Protein AF-A0A8X7MLX8-F1 (afdb_monomer_lite)

Foldseek 3Di:
DDDDDDDDDDDDDDDDDDDDDDDDDDDDPPPDPPPPDDDPCPPPDPPVNVVVVVVVLLVVLVVLLVQLVVLLVLLVVVLELALPALLLLVLQLLLLVLQLCLLCCLVPPVQLQVVVCVVVVNDRDPRDPSSNVSSVSSNVSSVSVNVSNVRGHYDPPRDHDPVSVVVVVVLVVVLVVLVVQCVVQVQHDPDDDDRPHHPNNSSVSSVVSSVVSVVCSCVSSVVSCVVVVHSPSDGGD

Radius of gyration: 29.92 Å; chains: 1; bounding box: 60×55×108 Å

Organism: NCBI:txid13291

Structure (mmCIF, N/CA/C/O backbone):
data_AF-A0A8X7MLX8-F1
#
_entry.id   AF-A0A8X7MLX8-F1
#
loop_
_atom_site.group_PDB
_atom_site.id
_atom_site.type_symbol
_atom_site.label_atom_id
_atom_site.label_alt_id
_atom_site.label_comp_id
_atom_site.label_asym_id
_atom_site.label_entity_id
_atom_site.label_seq_id
_atom_site.pdbx_PDB_ins_code
_atom_site.Cartn_x
_atom_site.Cartn_y
_atom_site.Cartn_z
_atom_site.occupancy
_atom_site.B_iso_or_equiv
_atom_site.auth_seq_id
_atom_site.auth_comp_id
_atom_site.auth_asym_id
_atom_site.auth_atom_id
_atom_site.pdbx_PDB_model_num
ATOM 1 N N . MET A 1 1 ? 39.534 8.000 -77.884 1.00 45.59 1 MET A N 1
ATOM 2 C CA . MET A 1 1 ? 39.527 6.710 -78.611 1.00 45.59 1 MET A CA 1
ATOM 3 C C . MET A 1 1 ? 38.164 6.061 -78.370 1.00 45.59 1 MET A C 1
ATOM 5 O O . MET A 1 1 ? 37.744 6.098 -77.218 1.00 45.59 1 MET A O 1
ATOM 9 N N . PRO A 1 2 ? 37.428 5.606 -79.400 1.00 41.44 2 PRO A N 1
ATOM 10 C CA . PRO A 1 2 ? 36.036 5.146 -79.262 1.00 41.44 2 PRO A CA 1
ATOM 11 C C . PRO A 1 2 ? 35.888 3.622 -78.992 1.00 41.44 2 PRO A C 1
ATOM 13 O O . PRO A 1 2 ? 36.808 2.872 -79.312 1.00 41.44 2 PRO A O 1
ATOM 16 N N . PRO A 1 3 ? 34.736 3.165 -78.449 1.00 57.41 3 PRO A N 1
ATOM 17 C CA . PRO A 1 3 ? 34.297 1.755 -78.356 1.00 57.41 3 PRO A CA 1
ATOM 18 C C . PRO A 1 3 ? 33.225 1.399 -79.433 1.00 57.41 3 PRO A C 1
ATOM 20 O O . PRO A 1 3 ? 32.886 2.292 -80.216 1.00 57.41 3 PRO A O 1
ATOM 23 N N . PRO A 1 4 ? 32.587 0.193 -79.463 1.00 63.41 4 PRO A N 1
ATOM 24 C CA . PRO A 1 4 ? 32.822 -1.069 -78.736 1.00 63.41 4 PRO A CA 1
ATOM 25 C C . PRO A 1 4 ? 33.414 -2.167 -79.680 1.00 63.41 4 PRO A C 1
ATOM 27 O O . PRO A 1 4 ? 34.605 -1.985 -79.930 1.00 63.41 4 PRO A O 1
ATOM 30 N N . PRO A 1 5 ? 32.759 -3.222 -80.269 1.00 51.84 5 PRO A N 1
ATOM 31 C CA . PRO A 1 5 ? 31.403 -3.822 -80.160 1.00 51.84 5 PRO A CA 1
ATOM 32 C C . PRO A 1 5 ? 31.322 -5.360 -79.874 1.00 51.84 5 PRO A C 1
ATOM 34 O O . PRO A 1 5 ? 32.293 -6.094 -79.999 1.00 51.84 5 PRO A O 1
ATOM 37 N N . SER A 1 6 ? 30.088 -5.839 -79.620 1.00 41.53 6 SER A N 1
ATOM 38 C CA . SER A 1 6 ? 29.519 -7.201 -79.856 1.00 41.53 6 SER A CA 1
ATOM 39 C C . SER A 1 6 ? 30.037 -8.485 -79.152 1.00 41.53 6 SER A C 1
ATOM 41 O O . SER A 1 6 ? 31.209 -8.837 -79.173 1.00 41.53 6 SER A O 1
ATOM 43 N N . SER A 1 7 ? 29.057 -9.247 -78.642 1.00 42.53 7 SER A N 1
ATOM 44 C CA . SER A 1 7 ? 29.040 -10.638 -78.124 1.00 42.53 7 SER A CA 1
ATOM 45 C C . SER A 1 7 ? 27.929 -11.427 -78.884 1.00 42.53 7 SER A C 1
ATOM 47 O O . SER A 1 7 ? 27.482 -10.892 -79.904 1.00 42.53 7 SER A O 1
ATOM 49 N N . PRO A 1 8 ? 27.346 -12.581 -78.449 1.00 61.34 8 PRO A N 1
ATOM 50 C CA . PRO A 1 8 ? 27.742 -13.689 -77.553 1.00 61.34 8 PRO A CA 1
ATOM 51 C C . PRO A 1 8 ? 27.845 -15.025 -78.384 1.00 61.34 8 PRO A C 1
ATOM 53 O O . PRO A 1 8 ? 28.458 -14.893 -79.442 1.00 61.34 8 PRO A O 1
ATOM 56 N N . PRO A 1 9 ? 27.376 -16.273 -78.040 1.00 48.53 9 PRO A N 1
ATOM 57 C CA . PRO A 1 9 ? 26.174 -16.717 -77.287 1.00 48.53 9 PRO A CA 1
ATOM 58 C C . PRO A 1 9 ? 26.405 -17.788 -76.174 1.00 48.53 9 PRO A C 1
ATOM 60 O O . PRO A 1 9 ? 27.529 -18.174 -75.873 1.00 48.53 9 PRO A O 1
ATOM 63 N N . ALA A 1 10 ? 25.305 -18.262 -75.562 1.00 40.31 10 ALA A N 1
ATOM 64 C CA . ALA A 1 10 ? 25.208 -19.438 -74.664 1.00 40.31 10 ALA A CA 1
ATOM 65 C C . ALA A 1 10 ? 24.671 -20.677 -75.471 1.00 40.31 10 ALA A C 1
ATOM 67 O O . ALA A 1 10 ? 24.845 -20.610 -76.690 1.00 40.31 10 ALA A O 1
ATOM 68 N N . PRO A 1 11 ? 24.011 -21.766 -74.957 1.00 51.84 11 PRO A N 1
ATOM 69 C CA . PRO A 1 11 ? 23.331 -21.997 -73.660 1.00 51.84 11 PRO A CA 1
ATOM 70 C C . PRO A 1 11 ? 23.475 -23.453 -73.094 1.00 51.84 11 PRO A C 1
ATOM 72 O O . PRO A 1 11 ? 24.467 -24.126 -73.348 1.00 51.84 11 PRO A O 1
ATOM 75 N N . SER A 1 12 ? 22.421 -23.949 -72.410 1.00 37.75 12 SER A N 1
ATOM 76 C CA . SER A 1 12 ? 22.127 -25.334 -71.947 1.00 37.75 12 SER A CA 1
ATOM 77 C C . SER A 1 12 ? 22.689 -25.755 -70.566 1.00 37.75 12 SER A C 1
ATOM 79 O O . SER A 1 12 ? 23.817 -25.418 -70.235 1.00 37.75 12 SER A O 1
ATOM 81 N N . SER A 1 13 ? 21.950 -26.480 -69.702 1.00 34.78 13 SER A N 1
ATOM 82 C CA . SER A 1 13 ? 20.496 -26.794 -69.706 1.00 34.78 13 SER A CA 1
ATOM 83 C C . SER A 1 13 ? 19.938 -27.177 -68.309 1.00 34.78 13 SER A C 1
ATOM 85 O O . SER A 1 13 ? 20.675 -27.232 -67.332 1.00 34.78 13 SER A O 1
ATOM 87 N N . ALA A 1 14 ? 18.610 -27.375 -68.249 1.00 33.34 14 ALA A N 1
ATOM 88 C CA . ALA A 1 14 ? 17.767 -27.829 -67.124 1.00 33.34 14 ALA A CA 1
ATOM 89 C C . ALA A 1 14 ? 18.208 -29.194 -66.511 1.00 33.34 14 ALA A C 1
ATOM 91 O O . ALA A 1 14 ? 19.100 -29.834 -67.051 1.00 33.34 14 ALA A O 1
ATOM 92 N N . SER A 1 15 ? 17.646 -29.734 -65.415 1.00 31.70 15 SER A N 1
ATOM 93 C CA . SER A 1 15 ? 16.280 -29.639 -64.845 1.00 31.70 15 SER A CA 1
ATOM 94 C C . SER A 1 15 ? 16.266 -29.848 -63.308 1.00 31.70 15 SER A C 1
ATOM 96 O O . SER A 1 15 ? 17.272 -30.243 -62.737 1.00 31.70 15 SER A O 1
ATOM 98 N N . ALA A 1 16 ? 15.242 -29.444 -62.539 1.00 31.89 16 ALA A N 1
ATOM 99 C CA . ALA A 1 16 ? 13.982 -30.167 -62.230 1.00 31.89 16 ALA A CA 1
ATOM 100 C C . ALA A 1 16 ? 14.156 -31.677 -61.883 1.00 31.89 16 ALA A C 1
ATOM 102 O O . ALA A 1 16 ? 14.942 -32.352 -62.536 1.00 31.89 16 ALA A O 1
ATOM 103 N N . SER A 1 17 ? 13.430 -32.283 -60.926 1.00 29.73 17 SER A N 1
ATOM 104 C CA . SER A 1 17 ? 12.186 -31.842 -60.257 1.00 29.73 17 SER A CA 1
ATOM 105 C C . SER A 1 17 ? 11.926 -32.502 -58.879 1.00 29.73 17 SER A C 1
ATOM 107 O O . SER A 1 17 ? 12.672 -33.362 -58.427 1.00 29.73 17 SER A O 1
ATOM 109 N N . ALA A 1 18 ? 10.855 -32.044 -58.222 1.00 31.30 18 ALA A N 1
ATOM 110 C CA . ALA A 1 18 ? 10.362 -32.390 -56.887 1.00 31.30 18 ALA A CA 1
ATOM 111 C C . ALA A 1 18 ? 9.893 -33.846 -56.648 1.00 31.30 18 ALA A C 1
ATOM 113 O O . ALA A 1 18 ? 9.441 -34.527 -57.562 1.00 31.30 18 ALA A O 1
ATOM 114 N N . SER A 1 19 ? 9.799 -34.226 -55.365 1.00 27.34 19 SER A N 1
ATOM 115 C CA . SER A 1 19 ? 8.757 -35.131 -54.837 1.00 27.34 19 SER A CA 1
ATOM 116 C C . SER A 1 19 ? 8.580 -34.919 -53.326 1.00 27.34 19 SER A C 1
ATOM 118 O O . SER A 1 19 ? 9.560 -34.606 -52.652 1.00 27.34 19 SER A O 1
ATOM 120 N N . ALA A 1 20 ? 7.370 -35.094 -52.785 1.00 35.59 20 ALA A N 1
ATOM 121 C CA . ALA A 1 20 ? 7.071 -34.860 -51.368 1.00 35.59 20 ALA A CA 1
ATOM 122 C C . ALA A 1 20 ? 6.530 -36.110 -50.655 1.00 35.59 20 ALA A C 1
ATOM 124 O O . ALA A 1 20 ? 5.672 -36.812 -51.185 1.00 35.59 20 ALA A O 1
ATOM 125 N N . SER A 1 21 ? 6.967 -36.315 -49.411 1.00 29.31 21 SER A N 1
ATOM 126 C CA . SER A 1 21 ? 6.324 -37.176 -48.410 1.00 29.31 21 SER A CA 1
ATOM 127 C C . SER A 1 21 ? 6.793 -36.756 -47.006 1.00 29.31 21 SER A C 1
ATOM 129 O O . SER A 1 21 ? 7.939 -36.351 -46.855 1.00 29.31 21 SER A O 1
ATOM 131 N N . GLY A 1 22 ? 5.998 -36.848 -45.939 1.00 30.70 22 GLY A N 1
ATOM 132 C CA . GLY A 1 22 ? 4.621 -37.350 -45.892 1.00 30.70 22 GLY A CA 1
ATOM 133 C C . GLY A 1 22 ? 4.335 -38.194 -44.650 1.00 30.70 22 GLY A C 1
ATOM 134 O O . GLY A 1 22 ? 3.883 -39.323 -44.785 1.00 30.70 22 GLY A O 1
ATOM 135 N N . SER A 1 23 ? 4.602 -37.673 -43.450 1.00 29.52 23 SER A N 1
ATOM 136 C CA . SER A 1 23 ? 4.285 -38.344 -42.181 1.00 29.52 23 SER A CA 1
ATOM 137 C C . SER A 1 23 ? 3.656 -37.357 -41.203 1.00 29.52 23 SER A C 1
ATOM 139 O O . SER A 1 23 ? 4.245 -36.314 -40.917 1.00 29.52 23 SER A O 1
ATOM 141 N N . ALA A 1 24 ? 2.471 -37.682 -40.691 1.00 31.28 24 ALA A N 1
ATOM 142 C CA . ALA A 1 24 ? 1.719 -36.841 -39.767 1.00 31.28 24 ALA A CA 1
ATOM 143 C C . ALA A 1 24 ? 1.614 -37.470 -38.368 1.00 31.28 24 ALA A C 1
ATOM 145 O O . ALA A 1 24 ? 1.721 -38.687 -38.226 1.00 31.28 24 ALA A O 1
ATOM 146 N N . SER A 1 25 ? 1.267 -36.610 -37.402 1.00 31.55 25 SER A N 1
ATOM 147 C CA . SER A 1 25 ? 0.732 -36.912 -36.061 1.00 31.55 25 SER A CA 1
ATOM 148 C C . SER A 1 25 ? 1.737 -37.168 -34.917 1.00 31.55 25 SER A C 1
ATOM 150 O O . SER A 1 25 ? 2.759 -37.812 -35.133 1.00 31.55 25 SER A O 1
ATOM 152 N N . PRO A 1 26 ? 1.392 -36.803 -33.658 1.00 39.88 26 PRO A N 1
ATOM 153 C CA . PRO A 1 26 ? 0.460 -35.734 -33.257 1.00 39.88 26 PRO A CA 1
ATOM 154 C C . PRO A 1 26 ? 0.922 -34.859 -32.064 1.00 39.88 26 PRO A C 1
ATOM 156 O O . PRO A 1 26 ? 1.784 -35.225 -31.277 1.00 39.88 26 PRO A O 1
ATOM 159 N N . SER A 1 27 ? 0.230 -33.728 -31.886 1.00 35.28 27 SER A N 1
ATOM 160 C CA . SER A 1 27 ? -0.083 -33.100 -30.587 1.00 35.28 27 SER A CA 1
ATOM 161 C C . SER A 1 27 ? 1.025 -32.965 -29.524 1.00 35.28 27 SER A C 1
ATOM 163 O O . SER A 1 27 ? 0.940 -33.567 -28.455 1.00 35.28 27 SER A O 1
ATOM 165 N N . ALA A 1 28 ? 1.965 -32.039 -29.732 1.00 32.50 28 ALA A N 1
ATOM 166 C CA . ALA A 1 28 ? 2.700 -31.394 -28.637 1.00 32.50 28 ALA A CA 1
ATOM 167 C C . ALA A 1 28 ? 2.149 -29.971 -28.422 1.00 32.50 28 ALA A C 1
ATOM 169 O O . ALA A 1 28 ? 2.425 -29.061 -29.204 1.00 32.50 28 ALA A O 1
ATOM 170 N N . LEU A 1 29 ? 1.328 -29.778 -27.384 1.00 33.84 29 LEU A N 1
ATOM 171 C CA . LEU A 1 29 ? 0.636 -28.512 -27.109 1.00 33.84 29 LEU A CA 1
ATOM 172 C C . LEU A 1 29 ? 1.570 -27.543 -26.353 1.00 33.84 29 LEU A C 1
ATOM 174 O O . LEU A 1 29 ? 1.432 -27.328 -25.151 1.00 33.84 29 LEU A O 1
ATOM 178 N N . VAL A 1 30 ? 2.564 -26.997 -27.061 1.00 36.44 30 VAL A N 1
ATOM 179 C CA . VAL A 1 30 ? 3.593 -26.101 -26.498 1.00 36.44 30 VAL A CA 1
ATOM 180 C C . VAL A 1 30 ? 2.995 -24.725 -26.175 1.00 36.44 30 VAL A C 1
ATOM 182 O O . VAL A 1 30 ? 3.031 -23.791 -26.977 1.00 36.44 30 VAL A O 1
ATOM 185 N N . LEU A 1 31 ? 2.432 -24.598 -24.972 1.00 35.72 31 LEU A N 1
ATOM 186 C CA . LEU A 1 31 ? 1.910 -23.344 -24.431 1.00 35.72 31 LEU A CA 1
ATOM 187 C C . LEU A 1 31 ? 3.040 -22.392 -24.007 1.00 35.72 31 LEU A C 1
ATOM 189 O O . LEU A 1 31 ? 3.389 -22.321 -22.837 1.00 35.72 31 LEU A O 1
ATOM 193 N N . SER A 1 32 ? 3.555 -21.615 -24.962 1.00 37.22 32 SER A N 1
ATOM 194 C CA . SER A 1 32 ? 3.951 -20.204 -24.780 1.00 37.22 32 SER A CA 1
ATOM 195 C C . SER A 1 32 ? 4.598 -19.788 -23.432 1.00 37.22 32 SER A C 1
ATOM 197 O O . SER A 1 32 ? 4.205 -18.778 -22.845 1.00 37.22 32 SER A O 1
ATOM 199 N N . GLU A 1 33 ? 5.652 -20.467 -22.965 1.00 37.19 33 GLU A N 1
ATOM 200 C CA . GLU A 1 33 ? 6.425 -20.040 -21.774 1.00 37.19 33 GLU A CA 1
ATOM 201 C C . GLU A 1 33 ? 7.346 -18.818 -22.025 1.00 37.19 33 GLU A C 1
ATOM 203 O O . GLU A 1 33 ? 8.166 -18.442 -21.187 1.00 37.19 33 GLU A O 1
ATOM 208 N N . SER A 1 34 ? 7.202 -18.135 -23.166 1.00 40.41 34 SER A N 1
ATOM 209 C CA . SER A 1 34 ? 8.073 -17.052 -23.657 1.00 40.41 34 SER A CA 1
ATOM 210 C C . SER A 1 34 ? 7.967 -15.711 -22.904 1.00 40.41 34 SER A C 1
ATOM 212 O O . SER A 1 34 ? 8.255 -14.661 -23.476 1.00 40.41 34 SER A O 1
ATOM 214 N N . HIS A 1 35 ? 7.557 -15.723 -21.633 1.00 40.09 35 HIS A N 1
ATOM 215 C CA . HIS A 1 35 ? 7.463 -14.538 -20.769 1.00 40.09 35 HIS A CA 1
ATOM 216 C C . HIS A 1 35 ? 8.318 -14.602 -19.492 1.00 40.09 35 HIS A C 1
ATOM 218 O O . HIS A 1 35 ? 8.308 -13.654 -18.704 1.00 40.09 35 HIS A O 1
ATOM 224 N N . ILE A 1 36 ? 9.135 -15.646 -19.313 1.00 46.03 36 ILE A N 1
ATOM 225 C CA . ILE A 1 36 ? 10.219 -15.637 -18.321 1.00 46.03 36 ILE A CA 1
ATOM 226 C C . ILE A 1 36 ? 11.475 -15.064 -18.986 1.00 46.03 36 ILE A C 1
ATOM 228 O O . ILE A 1 36 ? 12.167 -15.747 -19.737 1.00 46.03 36 ILE A O 1
ATOM 232 N N . ALA A 1 37 ? 11.775 -13.791 -18.719 1.00 41.94 37 ALA A N 1
ATOM 233 C CA . ALA A 1 37 ? 13.022 -13.182 -19.172 1.00 41.94 37 ALA A CA 1
ATOM 234 C C . ALA A 1 37 ? 14.218 -13.879 -18.488 1.00 41.94 37 ALA A C 1
AT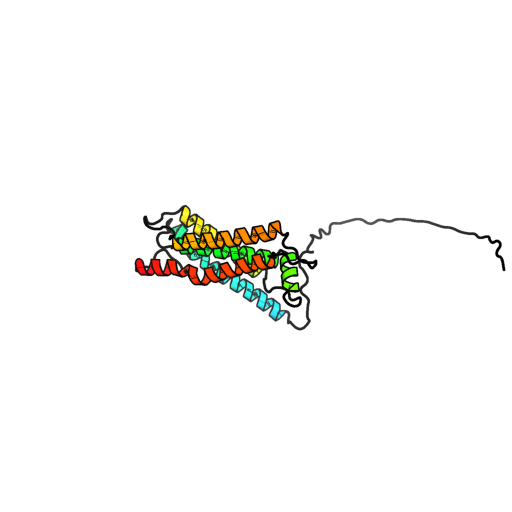OM 236 O O . ALA A 1 37 ? 14.268 -13.882 -17.253 1.00 41.94 37 ALA A O 1
ATOM 237 N N . PRO A 1 38 ? 15.187 -14.446 -19.236 1.00 49.91 38 PRO A N 1
ATOM 238 C CA . PRO A 1 38 ? 16.339 -15.097 -18.632 1.00 49.91 38 PRO A CA 1
ATOM 239 C C . PRO A 1 38 ? 17.201 -14.048 -17.926 1.00 49.91 38 PRO A C 1
ATOM 241 O O . PRO A 1 38 ? 17.802 -13.179 -18.562 1.00 49.91 38 PRO A O 1
ATOM 244 N N . LEU A 1 39 ? 17.262 -14.128 -16.595 1.00 53.66 39 LEU A N 1
ATOM 245 C CA . LEU A 1 39 ? 18.247 -13.379 -15.823 1.00 53.66 39 LEU A CA 1
ATOM 246 C C . LEU A 1 39 ? 19.642 -13.804 -16.285 1.00 53.66 39 LEU A C 1
ATOM 248 O O . LEU A 1 39 ? 19.927 -14.994 -16.417 1.00 53.66 39 LEU A O 1
ATOM 252 N N . ARG A 1 40 ? 20.508 -12.817 -16.523 1.00 46.50 40 ARG A N 1
ATOM 253 C CA . ARG A 1 40 ? 21.898 -13.030 -16.926 1.00 46.50 40 ARG A CA 1
ATOM 254 C C . ARG A 1 40 ? 22.590 -13.949 -15.914 1.00 46.50 40 ARG A C 1
ATOM 256 O O . ARG A 1 40 ? 22.783 -13.574 -14.761 1.00 46.50 40 ARG A O 1
ATOM 263 N N . GLN A 1 41 ? 22.954 -15.148 -16.359 1.00 49.56 41 GLN A N 1
ATOM 264 C CA . GLN A 1 41 ? 23.594 -16.162 -15.528 1.00 49.56 41 GLN A CA 1
ATOM 265 C C . GLN A 1 41 ? 25.099 -15.876 -15.409 1.00 49.56 41 GLN A C 1
ATOM 267 O O . GLN A 1 41 ? 25.930 -16.600 -15.953 1.00 49.56 41 GLN A O 1
ATOM 272 N N . ASP A 1 42 ? 25.458 -14.794 -14.709 1.00 48.09 42 ASP A N 1
ATOM 273 C CA . ASP A 1 42 ? 26.845 -14.571 -14.295 1.00 48.09 42 ASP A CA 1
ATOM 274 C C . ASP A 1 42 ? 27.258 -15.728 -13.362 1.00 48.09 42 ASP A C 1
ATOM 276 O O . ASP A 1 42 ? 26.660 -15.955 -12.306 1.00 48.09 42 ASP A O 1
ATOM 280 N N . GLY A 1 43 ? 28.226 -16.528 -13.824 1.00 57.00 43 GLY A N 1
ATOM 281 C CA . GLY A 1 43 ? 28.448 -17.924 -13.417 1.00 57.00 43 GLY A CA 1
ATOM 282 C C . GLY A 1 43 ? 29.078 -18.155 -12.040 1.00 57.00 43 GLY A C 1
ATOM 283 O O . GLY A 1 43 ? 29.932 -19.026 -11.905 1.00 57.00 43 GLY A O 1
ATOM 284 N N . SER A 1 44 ? 28.697 -17.376 -11.029 1.00 58.50 44 SER A N 1
ATOM 285 C CA . SER A 1 44 ? 29.288 -17.398 -9.683 1.00 58.50 44 SER A CA 1
ATOM 286 C C . SER A 1 44 ? 28.275 -17.436 -8.533 1.00 58.50 44 SER A C 1
ATOM 288 O O . SER A 1 44 ? 28.686 -17.527 -7.379 1.00 58.50 44 SER A O 1
ATOM 290 N N . THR A 1 45 ? 26.964 -17.427 -8.808 1.00 62.44 45 THR A N 1
ATOM 291 C CA . THR A 1 45 ? 25.942 -17.666 -7.769 1.00 62.44 45 THR A CA 1
ATOM 292 C C . THR A 1 45 ? 25.625 -19.167 -7.704 1.00 62.44 45 THR A C 1
ATOM 294 O O . THR A 1 45 ? 25.076 -19.695 -8.673 1.00 62.44 45 THR A O 1
ATOM 297 N N . PRO A 1 46 ? 25.931 -19.892 -6.609 1.00 78.94 46 PRO A N 1
ATOM 298 C CA . PRO A 1 46 ? 25.550 -21.295 -6.484 1.00 78.94 46 PRO A CA 1
ATOM 299 C C . PRO A 1 46 ? 24.028 -21.452 -6.527 1.00 78.94 46 PRO A C 1
ATOM 301 O O . PRO A 1 46 ? 23.315 -20.687 -5.877 1.00 78.94 46 PRO A O 1
ATOM 304 N N . VAL A 1 47 ? 23.535 -22.499 -7.200 1.00 81.50 47 VAL A N 1
ATOM 305 C CA . VAL A 1 47 ? 22.094 -22.826 -7.283 1.00 81.50 47 VAL A CA 1
ATOM 306 C C . VAL A 1 47 ? 21.445 -22.870 -5.892 1.00 81.50 47 VAL A C 1
ATOM 308 O O . VAL A 1 47 ? 20.322 -22.405 -5.711 1.00 81.50 47 VAL A O 1
ATOM 311 N N . PHE A 1 48 ? 22.195 -23.338 -4.887 1.00 84.69 48 PHE A N 1
ATOM 312 C CA . PHE A 1 48 ? 21.805 -23.313 -3.478 1.00 84.69 48 PHE A CA 1
ATOM 313 C C . PHE A 1 48 ? 21.468 -21.906 -2.951 1.00 84.69 48 PHE A C 1
ATOM 315 O O . PHE A 1 48 ? 20.453 -21.759 -2.279 1.00 84.69 48 PHE A O 1
ATOM 322 N N . LEU A 1 49 ? 22.250 -20.864 -3.268 1.00 84.75 49 LEU A N 1
ATOM 323 C CA . LEU A 1 49 ? 21.959 -19.498 -2.806 1.00 84.75 49 LEU A CA 1
ATOM 324 C C . LEU A 1 49 ? 20.709 -18.924 -3.483 1.00 84.75 49 LEU A C 1
ATOM 326 O O . LEU A 1 49 ? 19.915 -18.252 -2.827 1.00 84.75 49 LEU A O 1
ATOM 330 N N . THR A 1 50 ? 20.490 -19.220 -4.767 1.00 82.19 50 THR A N 1
ATOM 331 C CA . THR A 1 50 ? 19.269 -18.815 -5.483 1.00 82.19 50 THR A CA 1
ATOM 332 C C . THR A 1 50 ? 18.033 -19.520 -4.917 1.00 82.19 50 THR A C 1
ATOM 334 O O . THR A 1 50 ? 17.013 -18.871 -4.672 1.00 82.19 50 THR A O 1
ATOM 337 N N . ALA A 1 51 ? 18.129 -20.825 -4.643 1.00 82.44 51 ALA A N 1
ATOM 338 C CA . ALA A 1 51 ? 17.063 -21.606 -4.018 1.00 82.44 51 ALA A CA 1
ATOM 339 C C . ALA A 1 51 ? 16.769 -21.133 -2.584 1.00 82.44 51 ALA A C 1
ATOM 341 O O . ALA A 1 51 ? 15.609 -20.914 -2.241 1.00 82.44 51 ALA A O 1
ATOM 342 N N . LEU A 1 52 ? 17.807 -20.895 -1.775 1.00 88.00 52 LEU A N 1
ATOM 343 C CA . LEU A 1 52 ? 17.698 -20.379 -0.409 1.00 88.00 52 LEU A CA 1
ATOM 344 C C . LEU A 1 52 ? 17.069 -18.980 -0.380 1.00 88.00 52 LEU A C 1
ATOM 346 O O . LEU A 1 52 ? 16.135 -18.753 0.379 1.00 88.00 52 LEU A O 1
ATOM 350 N N . SER A 1 53 ? 17.523 -18.066 -1.242 1.00 85.38 53 SER A N 1
ATOM 351 C CA . SER A 1 53 ? 16.942 -16.723 -1.387 1.00 85.38 53 SER A CA 1
ATOM 352 C C . SER A 1 53 ? 15.452 -16.789 -1.751 1.00 85.38 53 SER A C 1
ATOM 354 O O . SER A 1 53 ? 14.621 -16.140 -1.113 1.00 85.38 53 SER A O 1
ATOM 356 N N . THR A 1 54 ? 15.093 -17.658 -2.702 1.00 83.62 54 THR A N 1
ATOM 357 C CA . THR A 1 54 ? 13.697 -17.886 -3.114 1.00 83.62 54 THR A CA 1
ATOM 358 C C . THR A 1 54 ? 12.851 -18.458 -1.971 1.00 83.62 54 THR A C 1
ATOM 360 O O . THR A 1 54 ? 11.751 -17.967 -1.713 1.00 83.62 54 THR A O 1
ATOM 363 N N . ALA A 1 55 ? 13.364 -19.456 -1.245 1.00 86.81 55 ALA A N 1
ATOM 364 C CA . ALA A 1 55 ? 12.686 -20.051 -0.095 1.00 86.81 55 ALA A CA 1
ATOM 365 C C . ALA A 1 55 ? 12.474 -19.027 1.032 1.00 86.81 55 ALA A C 1
ATOM 367 O O . ALA A 1 55 ? 11.357 -18.884 1.526 1.00 86.81 55 ALA A O 1
ATOM 368 N N . CYS A 1 56 ? 13.505 -18.253 1.384 1.00 87.75 56 CYS A N 1
ATOM 369 C CA . CYS A 1 56 ? 13.411 -17.167 2.359 1.00 87.75 56 CYS A CA 1
ATOM 370 C C . CYS A 1 56 ? 12.381 -16.103 1.943 1.00 87.75 56 CYS A C 1
ATOM 372 O O . CYS A 1 56 ? 11.602 -15.666 2.788 1.00 87.75 56 CYS A O 1
ATOM 374 N N . GLY A 1 57 ? 12.316 -15.730 0.659 1.00 84.12 57 GLY A N 1
ATOM 375 C CA . GLY A 1 57 ? 11.320 -14.787 0.133 1.00 84.12 57 GLY A CA 1
ATOM 376 C C . GLY A 1 57 ? 9.873 -15.279 0.274 1.00 84.12 57 GLY A C 1
ATOM 377 O O . GLY A 1 57 ? 8.991 -14.514 0.680 1.00 84.12 57 GLY A O 1
ATOM 378 N N . TRP A 1 58 ? 9.615 -16.565 0.017 1.00 89.94 58 TRP A N 1
ATOM 379 C CA . TRP A 1 58 ? 8.287 -17.161 0.216 1.00 89.94 58 TRP A CA 1
ATOM 380 C C . TRP A 1 58 ? 7.938 -17.386 1.693 1.00 89.94 58 TRP A C 1
ATOM 382 O O . TRP A 1 58 ? 6.801 -17.120 2.081 1.00 89.94 58 TRP A O 1
ATOM 392 N N . ILE A 1 59 ? 8.898 -17.784 2.535 1.00 90.94 59 ILE A N 1
ATOM 393 C CA . ILE A 1 59 ? 8.711 -17.895 3.994 1.00 90.94 59 ILE A CA 1
ATOM 394 C C . ILE A 1 59 ? 8.392 -16.519 4.597 1.00 90.94 59 ILE A C 1
ATOM 396 O O . ILE A 1 59 ? 7.437 -16.394 5.364 1.00 90.94 59 ILE A O 1
ATOM 400 N N . TYR A 1 60 ? 9.127 -15.476 4.199 1.00 88.38 60 TYR A N 1
ATOM 401 C CA . TYR A 1 60 ? 8.850 -14.083 4.564 1.00 88.38 60 TYR A CA 1
ATOM 402 C C . TYR A 1 60 ? 7.436 -13.671 4.133 1.00 88.38 60 TYR A C 1
ATOM 404 O O . TYR A 1 60 ? 6.653 -13.199 4.956 1.00 88.38 60 TYR A O 1
ATOM 412 N N . THR A 1 61 ? 7.079 -13.918 2.869 1.00 88.38 61 THR A N 1
ATOM 413 C CA . THR A 1 61 ? 5.754 -13.594 2.314 1.00 88.38 61 THR A CA 1
ATOM 414 C C . THR A 1 61 ? 4.630 -14.290 3.081 1.00 88.38 61 THR A C 1
ATOM 416 O O . THR A 1 61 ? 3.627 -13.651 3.396 1.00 88.38 61 THR A O 1
ATOM 419 N N . ALA A 1 62 ? 4.795 -15.566 3.440 1.00 87.75 62 ALA A N 1
ATOM 420 C CA . ALA A 1 62 ? 3.818 -16.313 4.229 1.00 87.75 62 ALA A CA 1
ATOM 421 C C . ALA A 1 62 ? 3.698 -15.777 5.668 1.00 87.75 62 ALA A C 1
ATOM 423 O O . ALA A 1 62 ? 2.586 -15.527 6.137 1.00 87.75 62 ALA A O 1
ATOM 424 N N . ALA A 1 63 ? 4.827 -15.542 6.346 1.00 89.06 63 ALA A N 1
ATOM 425 C CA . ALA A 1 63 ? 4.859 -15.043 7.720 1.00 89.06 63 ALA A CA 1
ATOM 426 C C . ALA A 1 63 ? 4.234 -13.642 7.851 1.00 89.06 63 ALA A C 1
ATOM 428 O O . ALA A 1 63 ? 3.415 -13.419 8.741 1.00 89.06 63 ALA A O 1
ATOM 429 N N . TRP A 1 64 ? 4.553 -12.722 6.935 1.00 86.94 64 TRP A N 1
ATOM 430 C CA . TRP A 1 64 ? 3.948 -11.387 6.912 1.00 86.94 64 TRP A CA 1
ATOM 431 C C . TRP A 1 64 ? 2.494 -11.400 6.443 1.00 86.94 64 TRP A C 1
ATOM 433 O O . TRP A 1 64 ? 1.690 -10.632 6.959 1.00 86.94 64 TRP A O 1
ATOM 443 N N . SER A 1 65 ? 2.106 -12.286 5.520 1.00 88.38 65 SER A N 1
ATOM 444 C CA . SER A 1 65 ? 0.690 -12.434 5.144 1.00 88.38 65 SER A CA 1
ATOM 445 C C . SER A 1 65 ? -0.168 -12.886 6.329 1.00 88.38 65 SER A C 1
ATOM 447 O O . SER A 1 65 ? -1.303 -12.435 6.472 1.00 88.38 65 SER A O 1
ATOM 449 N N . ALA A 1 66 ? 0.374 -13.731 7.213 1.00 89.88 66 ALA A N 1
ATOM 450 C CA . ALA A 1 66 ? -0.346 -14.245 8.373 1.00 89.88 66 ALA A CA 1
ATOM 451 C C . ALA A 1 66 ? -0.755 -13.157 9.390 1.00 89.88 66 ALA A C 1
ATOM 453 O O . ALA A 1 66 ? -1.805 -13.312 10.018 1.00 89.88 66 ALA A O 1
ATOM 454 N N . SER A 1 67 ? -0.008 -12.050 9.538 1.00 89.50 67 SER A N 1
ATOM 455 C CA . SER A 1 67 ? -0.324 -11.014 10.545 1.00 89.50 67 SER A CA 1
ATOM 456 C C . SER A 1 67 ? -1.571 -10.175 10.220 1.00 89.50 67 SER A C 1
ATOM 458 O O . SER A 1 67 ? -2.196 -9.631 11.129 1.00 89.50 67 SER A O 1
ATOM 460 N N . PHE A 1 68 ? -2.024 -10.154 8.960 1.00 89.69 68 PHE A N 1
ATOM 461 C CA . PHE A 1 68 ? -3.251 -9.451 8.552 1.00 89.69 68 PHE A CA 1
ATOM 462 C C . PHE A 1 68 ? -4.546 -10.182 8.950 1.00 89.69 68 PHE A C 1
ATOM 464 O O . PHE A 1 68 ? -5.582 -9.553 9.191 1.00 89.69 68 PHE A O 1
ATOM 471 N N . TYR A 1 69 ? -4.519 -11.517 9.038 1.00 93.12 69 TYR A N 1
ATOM 472 C CA . TYR A 1 69 ? -5.718 -12.319 9.314 1.00 93.12 69 TYR A CA 1
ATOM 473 C C . TYR A 1 69 ? -6.325 -12.080 10.707 1.00 93.12 69 TYR A C 1
ATOM 475 O O . TYR A 1 69 ? -7.551 -11.957 10.779 1.00 93.12 69 TYR A O 1
ATOM 483 N N . PRO A 1 70 ? -5.553 -11.975 11.810 1.00 94.25 70 PRO A N 1
ATOM 484 C CA . PRO A 1 70 ? -6.083 -11.691 13.142 1.00 94.25 70 PRO A CA 1
ATOM 485 C C . PRO A 1 70 ? -7.072 -10.520 13.215 1.00 94.25 70 PRO A C 1
ATOM 487 O O . PRO A 1 70 ? -8.148 -10.691 13.788 1.00 94.25 70 PRO A O 1
ATOM 490 N N . GLN A 1 71 ? -6.784 -9.365 12.600 1.00 94.69 71 GLN A N 1
ATOM 491 C CA . GLN A 1 71 ? -7.709 -8.220 12.622 1.00 94.69 71 GLN A CA 1
ATOM 492 C C . GLN A 1 71 ? -8.978 -8.493 11.795 1.00 94.69 71 GLN A C 1
ATOM 494 O O . GLN A 1 71 ? -10.087 -8.226 12.269 1.00 94.69 71 GLN A O 1
ATOM 499 N N . VAL A 1 72 ? -8.835 -9.075 10.599 1.00 94.94 72 VAL A N 1
ATOM 500 C CA . VAL A 1 72 ? -9.959 -9.435 9.712 1.00 94.94 72 VAL A CA 1
ATOM 501 C C . VAL A 1 72 ? -10.889 -10.461 10.373 1.00 94.94 72 VAL A C 1
ATOM 503 O O . VAL A 1 72 ? -12.116 -10.318 10.316 1.00 94.94 72 VAL A O 1
ATOM 506 N N . VAL A 1 73 ? -10.326 -11.464 11.051 1.00 95.81 73 VAL A N 1
ATOM 507 C CA . VAL A 1 73 ? -11.067 -12.497 11.792 1.00 95.81 73 VAL A CA 1
ATOM 508 C C . VAL A 1 73 ? -11.702 -11.923 13.061 1.00 95.81 73 VAL A C 1
ATOM 510 O O . VAL A 1 73 ? -12.862 -12.228 13.343 1.00 95.81 73 VAL A O 1
ATOM 513 N N . LEU A 1 74 ? -11.003 -11.060 13.806 1.00 94.06 74 LEU A N 1
ATOM 514 C CA . LEU A 1 74 ? -11.530 -10.399 15.008 1.00 94.06 74 LEU A CA 1
ATOM 515 C C . LEU A 1 74 ? -12.756 -9.533 14.682 1.00 94.06 74 LEU A C 1
ATOM 517 O O . LEU A 1 74 ? -13.789 -9.647 15.347 1.00 94.06 74 LEU A O 1
ATOM 521 N N . ASN A 1 75 ? -12.667 -8.726 13.623 1.00 95.38 75 ASN A N 1
ATOM 522 C CA . ASN A 1 75 ? -13.779 -7.940 13.087 1.00 95.38 75 ASN A CA 1
ATOM 523 C C . ASN A 1 75 ? -14.954 -8.846 12.677 1.00 95.38 75 ASN A C 1
ATOM 525 O O . ASN A 1 75 ? -16.099 -8.587 13.051 1.00 95.38 75 ASN A O 1
ATOM 529 N N . ALA A 1 76 ? -14.677 -9.924 11.931 1.00 94.50 76 ALA A N 1
ATOM 530 C CA . ALA A 1 76 ? -15.698 -10.846 11.433 1.00 94.50 76 ALA A CA 1
ATOM 531 C C . ALA A 1 76 ? -16.421 -11.617 12.547 1.00 94.50 76 ALA A C 1
ATOM 533 O O . ALA A 1 76 ? -17.641 -11.769 12.467 1.00 94.50 76 ALA A O 1
ATOM 534 N N . ARG A 1 77 ? -15.700 -12.052 13.591 1.00 95.00 77 ARG A N 1
ATOM 535 C CA . ARG A 1 77 ? -16.266 -12.725 14.774 1.00 95.00 77 ARG A CA 1
ATOM 536 C C . ARG A 1 77 ? -17.098 -11.778 15.638 1.00 95.00 77 ARG A C 1
ATOM 538 O O . ARG A 1 77 ? -18.164 -12.166 16.098 1.00 95.00 77 ARG A O 1
ATOM 545 N N . ARG A 1 78 ? -16.637 -10.539 15.848 1.00 94.62 78 ARG A N 1
ATOM 546 C CA . ARG A 1 78 ? -17.334 -9.542 16.688 1.00 94.62 78 ARG A CA 1
ATOM 547 C C . ARG A 1 78 ? -18.480 -8.818 15.978 1.00 94.62 78 ARG A C 1
ATOM 549 O O . ARG A 1 78 ? -19.243 -8.130 16.647 1.00 94.62 78 ARG A O 1
ATOM 556 N N . LYS A 1 79 ? -18.541 -8.878 14.638 1.00 95.12 79 LYS A N 1
ATOM 557 C CA . LYS A 1 79 ? -19.416 -8.048 13.777 1.00 95.12 79 LYS A CA 1
ATOM 558 C C . LYS A 1 79 ? -19.361 -6.550 14.121 1.00 95.12 79 LYS A C 1
ATOM 560 O O . LYS A 1 79 ? -20.300 -5.790 13.883 1.00 95.12 79 LYS A O 1
ATOM 565 N N . SER A 1 80 ? -18.219 -6.119 14.654 1.00 92.81 80 SER A N 1
ATOM 566 C CA . SER A 1 80 ? -17.957 -4.760 15.108 1.00 92.81 80 SER A CA 1
ATOM 567 C C . SER A 1 80 ? -16.478 -4.424 14.967 1.00 92.81 80 SER A C 1
ATOM 569 O O . SER A 1 80 ? -15.607 -5.219 15.330 1.00 92.81 80 SER A O 1
ATOM 571 N N . VAL A 1 81 ? -16.214 -3.207 14.494 1.00 94.56 81 VAL A N 1
ATOM 572 C CA . VAL A 1 81 ? -14.876 -2.605 14.412 1.00 94.56 81 VAL A CA 1
ATOM 573 C C . VAL A 1 81 ? -14.577 -1.684 15.600 1.00 94.56 81 VAL A C 1
ATOM 575 O O . VAL A 1 81 ? -13.575 -0.972 15.593 1.00 94.56 81 VAL A O 1
ATOM 578 N N . SER A 1 82 ? -15.412 -1.684 16.644 1.00 91.94 82 SER A N 1
ATOM 579 C CA . SER A 1 82 ? -15.188 -0.900 17.864 1.00 91.94 82 SER A CA 1
ATOM 580 C C . SER A 1 82 ? -13.876 -1.327 18.533 1.00 91.94 82 SER A C 1
ATOM 582 O O . SER A 1 82 ? -13.782 -2.425 19.093 1.00 91.94 82 SER A O 1
ATOM 584 N N . GLY A 1 83 ? -12.865 -0.460 18.433 1.00 89.50 83 GLY A N 1
ATOM 585 C CA . GLY A 1 83 ? -11.477 -0.676 18.866 1.00 89.50 83 GLY A CA 1
ATOM 586 C C . GLY A 1 83 ? -10.434 -0.389 17.778 1.00 89.50 83 GLY A C 1
ATOM 587 O O . GLY A 1 83 ? -9.328 0.043 18.101 1.00 89.50 83 GLY A O 1
ATOM 588 N N . LEU A 1 84 ? -10.805 -0.535 16.503 1.00 93.56 84 LEU A N 1
ATOM 589 C CA . LEU A 1 84 ? -9.957 -0.246 15.346 1.00 93.56 84 LEU A CA 1
ATOM 590 C C . LEU A 1 84 ? -10.043 1.238 14.954 1.00 93.56 84 LEU A C 1
ATOM 592 O O . LEU A 1 84 ? -11.128 1.793 14.764 1.00 93.56 84 LEU A O 1
ATOM 596 N N . SER A 1 85 ? -8.902 1.898 14.797 1.00 95.19 85 SER A N 1
ATOM 597 C CA . SER A 1 85 ? -8.836 3.274 14.316 1.00 95.19 85 SER A CA 1
ATOM 598 C C . SER A 1 85 ? -9.112 3.314 12.814 1.00 95.19 85 SER A C 1
ATOM 600 O O . SER A 1 85 ? -8.398 2.697 12.024 1.00 95.19 85 SER A O 1
ATOM 602 N N . LEU A 1 86 ? -10.144 4.059 12.405 1.00 95.44 86 LEU A N 1
ATOM 603 C CA . LEU A 1 86 ? -10.465 4.231 10.982 1.00 95.44 86 LEU A CA 1
ATOM 604 C C . LEU A 1 86 ? -9.316 4.920 10.237 1.00 95.44 86 LEU A C 1
ATOM 606 O O . LEU A 1 86 ? -9.033 4.578 9.095 1.00 95.44 86 LEU A O 1
ATOM 610 N N . ASP A 1 87 ? -8.613 5.834 10.908 1.00 96.06 87 ASP A N 1
ATOM 611 C CA . ASP A 1 87 ? -7.415 6.487 10.381 1.00 96.06 87 ASP A CA 1
ATOM 612 C C . ASP A 1 87 ? -6.314 5.469 10.048 1.00 96.06 87 ASP A C 1
ATOM 614 O O . ASP A 1 87 ? -5.752 5.531 8.958 1.00 96.06 87 ASP A O 1
ATOM 618 N N . PHE A 1 88 ? -6.052 4.499 10.939 1.00 95.88 88 PHE A N 1
ATOM 619 C CA . PHE A 1 88 ? -5.133 3.390 10.650 1.00 95.88 88 PHE A CA 1
ATOM 620 C C . PHE A 1 88 ? -5.620 2.592 9.438 1.00 95.88 88 PHE A C 1
ATOM 622 O O . PHE A 1 88 ? -4.852 2.404 8.501 1.00 95.88 88 PHE A O 1
ATOM 629 N N . ALA A 1 89 ? -6.891 2.173 9.414 1.00 96.44 89 ALA A N 1
ATOM 630 C CA . ALA A 1 89 ? -7.429 1.339 8.338 1.00 96.44 89 ALA A CA 1
ATOM 631 C C . ALA A 1 89 ? -7.319 2.010 6.952 1.00 96.44 89 ALA A C 1
ATOM 633 O O . ALA A 1 89 ? -6.837 1.385 6.005 1.00 96.44 89 ALA A O 1
ATOM 634 N N . PHE A 1 90 ? -7.694 3.290 6.836 1.00 97.06 90 PHE A N 1
ATOM 635 C CA . PHE A 1 90 ? -7.604 4.028 5.573 1.00 97.06 90 PHE A CA 1
ATOM 636 C C . PHE A 1 90 ? -6.155 4.328 5.156 1.00 97.06 90 PHE A C 1
ATOM 638 O O . PHE A 1 90 ? -5.831 4.166 3.978 1.00 97.06 90 PHE A O 1
ATOM 645 N N . LEU A 1 91 ? -5.270 4.702 6.092 1.00 97.38 91 LEU A N 1
ATOM 646 C CA . LEU A 1 91 ? -3.842 4.893 5.799 1.00 97.38 91 LEU A CA 1
ATOM 647 C C . LEU A 1 91 ? -3.189 3.587 5.336 1.00 97.38 91 LEU A C 1
ATOM 649 O O . LEU A 1 91 ? -2.507 3.570 4.316 1.00 97.38 91 LEU A O 1
ATOM 653 N N . ASN A 1 92 ? -3.426 2.490 6.055 1.00 97.00 92 ASN A N 1
ATOM 654 C CA . ASN A 1 92 ? -2.864 1.177 5.758 1.00 97.00 92 ASN A CA 1
ATOM 655 C C . ASN A 1 92 ? -3.286 0.700 4.358 1.00 97.00 92 ASN A C 1
ATOM 657 O O . ASN A 1 92 ? -2.429 0.350 3.549 1.00 97.00 92 ASN A O 1
ATOM 661 N N . ASN A 1 93 ? -4.579 0.807 4.032 1.00 98.12 93 ASN A N 1
ATOM 662 C CA . ASN A 1 93 ? -5.115 0.479 2.709 1.00 98.12 93 ASN A CA 1
ATOM 663 C C . ASN A 1 93 ? -4.519 1.346 1.586 1.00 98.12 93 ASN A C 1
ATOM 665 O O . ASN A 1 93 ? -4.113 0.812 0.557 1.00 98.12 93 ASN A O 1
ATOM 669 N N . PHE A 1 94 ? -4.428 2.671 1.768 1.00 98.19 94 PHE A N 1
ATOM 670 C CA . PHE A 1 94 ? -3.834 3.556 0.754 1.00 98.19 94 PHE A CA 1
ATOM 671 C C . PHE A 1 94 ? -2.337 3.264 0.555 1.00 98.19 94 PHE A C 1
ATOM 673 O O . PHE A 1 94 ? -1.855 3.217 -0.574 1.00 98.19 94 PHE A O 1
ATOM 680 N N . GLY A 1 95 ? -1.606 2.982 1.638 1.00 98.00 95 GLY A N 1
ATOM 681 C CA . GLY A 1 95 ? -0.212 2.550 1.565 1.00 98.00 95 GLY A CA 1
ATOM 682 C C . GLY A 1 95 ? -0.047 1.241 0.792 1.00 98.00 95 GLY A C 1
ATOM 683 O O . GLY A 1 95 ? 0.813 1.158 -0.085 1.00 98.00 95 GLY A O 1
ATOM 684 N N . PHE A 1 96 ? -0.868 0.227 1.077 1.00 97.88 96 PHE A N 1
ATOM 685 C CA . PHE A 1 96 ? -0.799 -1.048 0.359 1.00 97.88 96 PHE A CA 1
ATOM 686 C C . PHE A 1 96 ? -1.288 -0.964 -1.092 1.00 97.88 96 PHE A C 1
ATOM 688 O O . PHE A 1 96 ? -0.718 -1.658 -1.927 1.00 97.88 96 PHE A O 1
ATOM 695 N N . LEU A 1 97 ? -2.201 -0.049 -1.437 1.00 98.50 97 LEU A N 1
ATOM 696 C CA . LEU A 1 97 ? -2.503 0.289 -2.835 1.00 98.50 97 LEU A CA 1
ATOM 697 C C . LEU A 1 97 ? -1.253 0.810 -3.563 1.00 98.50 97 LEU A C 1
ATOM 699 O O . LEU A 1 97 ? -0.869 0.262 -4.596 1.00 98.50 97 LEU A O 1
ATOM 703 N N . CYS A 1 98 ? -0.576 1.820 -3.004 1.00 98.25 98 CYS A N 1
ATOM 704 C CA . CYS A 1 98 ? 0.661 2.356 -3.581 1.00 98.25 98 CYS A CA 1
ATOM 705 C C . CYS A 1 98 ? 1.751 1.279 -3.719 1.00 98.25 98 CYS A C 1
ATOM 707 O O . CYS A 1 98 ? 2.442 1.229 -4.734 1.00 98.25 98 CYS A O 1
ATOM 709 N N . TYR A 1 99 ? 1.877 0.390 -2.730 1.00 97.88 99 TYR A N 1
ATOM 710 C CA . TYR A 1 99 ? 2.851 -0.704 -2.738 1.00 97.88 99 TYR A CA 1
ATOM 711 C C . TYR A 1 99 ? 2.508 -1.810 -3.750 1.00 97.88 99 TYR A C 1
ATOM 713 O O . TYR A 1 99 ? 3.400 -2.302 -4.439 1.00 97.88 99 TYR A O 1
ATOM 721 N N . ALA A 1 100 ? 1.234 -2.183 -3.893 1.00 98.00 100 ALA A N 1
ATOM 722 C CA . ALA A 1 100 ? 0.795 -3.149 -4.897 1.00 98.00 100 ALA A CA 1
ATOM 723 C C . ALA A 1 100 ? 1.054 -2.621 -6.315 1.00 98.00 100 ALA A C 1
ATOM 725 O O . ALA A 1 100 ? 1.669 -3.319 -7.119 1.00 98.00 100 ALA A O 1
ATOM 726 N N . VAL A 1 101 ? 0.682 -1.365 -6.597 1.00 97.94 101 VAL A N 1
ATOM 727 C CA . VAL A 1 101 ? 0.946 -0.723 -7.897 1.00 97.94 101 VAL A CA 1
ATOM 728 C C . VAL A 1 101 ? 2.452 -0.578 -8.158 1.00 97.94 101 VAL A C 1
ATOM 730 O O . VAL A 1 101 ? 2.886 -0.855 -9.271 1.00 97.94 101 VAL A O 1
ATOM 733 N N . PHE A 1 102 ? 3.262 -0.234 -7.147 1.00 97.12 102 PHE A N 1
ATOM 734 C CA . PHE A 1 102 ? 4.727 -0.188 -7.262 1.00 97.12 102 PHE A CA 1
ATOM 735 C C . PHE A 1 102 ? 5.320 -1.532 -7.711 1.00 97.12 102 PHE A C 1
ATOM 737 O O . PHE A 1 102 ? 6.037 -1.583 -8.711 1.00 97.12 102 PHE A O 1
ATOM 744 N N . ASN A 1 103 ? 5.001 -2.623 -7.003 1.00 97.25 103 ASN A N 1
ATOM 745 C CA . ASN A 1 103 ? 5.566 -3.941 -7.307 1.00 97.25 103 ASN A CA 1
ATOM 746 C C . ASN A 1 103 ? 5.042 -4.477 -8.648 1.00 97.25 103 ASN A C 1
ATOM 748 O O . ASN A 1 103 ? 5.827 -4.983 -9.448 1.00 97.25 103 ASN A O 1
ATOM 752 N N . LEU A 1 104 ? 3.745 -4.309 -8.938 1.00 96.75 104 LEU A N 1
ATOM 753 C CA . LEU A 1 104 ? 3.159 -4.684 -10.229 1.00 96.75 104 LEU A CA 1
ATOM 754 C C . LEU A 1 104 ? 3.806 -3.923 -11.393 1.00 96.75 104 LEU A C 1
ATOM 756 O O . LEU A 1 104 ? 4.140 -4.540 -12.401 1.00 96.75 104 LEU A O 1
ATOM 760 N N . ALA A 1 105 ? 4.039 -2.615 -11.259 1.00 94.94 105 ALA A N 1
ATOM 761 C CA . ALA A 1 105 ? 4.686 -1.822 -12.301 1.00 94.94 105 ALA A CA 1
ATOM 762 C C . ALA A 1 105 ? 6.144 -2.253 -12.534 1.00 94.94 105 ALA A C 1
ATOM 764 O O . ALA A 1 105 ? 6.537 -2.457 -13.683 1.00 94.94 105 ALA A O 1
ATOM 765 N N . PHE A 1 106 ? 6.931 -2.454 -11.471 1.00 93.56 106 PHE A N 1
ATOM 766 C CA . PHE A 1 106 ? 8.328 -2.894 -11.589 1.00 93.56 106 PHE A CA 1
ATOM 767 C C . PHE A 1 106 ? 8.497 -4.329 -12.105 1.00 93.56 106 PHE A C 1
ATOM 769 O O . PHE A 1 106 ? 9.513 -4.632 -12.737 1.00 93.56 106 PHE A O 1
ATOM 776 N N . PHE A 1 107 ? 7.521 -5.202 -11.849 1.00 92.94 107 PHE A N 1
ATOM 777 C CA . PHE A 1 107 ? 7.522 -6.583 -12.324 1.00 92.94 107 PHE A CA 1
ATOM 778 C C . PHE A 1 107 ? 7.020 -6.695 -13.773 1.00 92.94 107 PHE A C 1
ATOM 780 O O . PHE A 1 107 ? 7.691 -7.298 -14.611 1.00 92.94 107 PHE A O 1
ATOM 787 N N . ALA A 1 108 ? 5.861 -6.096 -14.074 1.00 92.31 108 ALA A N 1
ATOM 788 C CA . ALA A 1 108 ? 5.111 -6.345 -15.305 1.00 92.31 108 ALA A CA 1
ATOM 789 C C . ALA A 1 108 ? 5.296 -5.297 -16.418 1.00 92.31 108 ALA A C 1
ATOM 791 O O . ALA A 1 108 ? 4.946 -5.593 -17.558 1.00 92.31 108 ALA A O 1
ATOM 792 N N . SER A 1 109 ? 5.826 -4.095 -16.144 1.00 93.06 109 SER A N 1
ATOM 793 C CA . SER A 1 109 ? 6.034 -3.064 -17.177 1.00 93.06 109 SER A CA 1
ATOM 794 C C . SER A 1 109 ? 7.474 -3.068 -17.707 1.00 93.06 109 SER A C 1
ATOM 796 O O . SER A 1 109 ? 8.389 -2.657 -16.983 1.00 93.06 109 SER A O 1
ATOM 798 N N . PRO A 1 110 ? 7.716 -3.446 -18.982 1.00 90.81 110 PRO A N 1
ATOM 799 C CA . PRO A 1 110 ? 9.048 -3.364 -19.578 1.00 90.81 110 PRO A CA 1
ATOM 800 C C . PRO A 1 110 ? 9.583 -1.929 -19.606 1.00 90.81 110 PRO A C 1
ATOM 802 O O . PRO A 1 110 ? 10.767 -1.726 -19.373 1.00 90.81 110 PRO A O 1
ATOM 805 N N . LEU A 1 111 ? 8.709 -0.933 -19.806 1.00 90.31 111 LEU A N 1
ATOM 806 C CA . LEU A 1 111 ? 9.081 0.484 -19.880 1.00 90.31 111 LEU A CA 1
ATOM 807 C C . LEU A 1 111 ? 9.628 1.016 -18.546 1.00 90.31 111 LEU A C 1
ATOM 809 O O . LEU A 1 111 ? 10.644 1.703 -18.533 1.00 90.31 111 LEU A O 1
ATOM 813 N N . VAL A 1 112 ? 9.005 0.658 -17.416 1.00 91.31 112 VAL A N 1
ATOM 814 C CA . VAL A 1 112 ? 9.502 1.050 -16.080 1.00 91.31 112 VAL A CA 1
ATOM 815 C C . VAL A 1 112 ? 10.851 0.383 -15.793 1.00 91.31 112 VAL A C 1
ATOM 817 O O . VAL A 1 112 ? 11.741 1.007 -15.214 1.00 91.31 112 VAL A O 1
ATOM 820 N N . ARG A 1 113 ? 11.044 -0.864 -16.248 1.00 91.50 113 ARG A N 1
ATOM 821 C CA . ARG A 1 113 ? 12.330 -1.572 -16.149 1.00 91.50 113 ARG A CA 1
ATOM 822 C C . ARG A 1 113 ? 13.405 -0.963 -17.052 1.00 91.50 113 ARG A C 1
ATOM 824 O O . ARG A 1 113 ? 14.534 -0.813 -16.599 1.00 91.50 113 ARG A O 1
ATOM 831 N N . GLU A 1 114 ? 13.076 -0.577 -18.283 1.00 90.44 114 GLU A N 1
ATOM 832 C CA . GLU A 1 114 ? 13.979 0.118 -19.215 1.00 90.44 114 GLU A CA 1
ATOM 833 C C . GLU A 1 114 ? 14.433 1.464 -18.635 1.00 90.44 114 GLU A C 1
ATOM 835 O O . GLU A 1 114 ? 15.634 1.702 -18.516 1.00 90.44 114 GLU A O 1
ATOM 840 N N . GLN A 1 115 ? 13.489 2.288 -18.166 1.00 90.75 115 GLN A N 1
ATOM 841 C CA . GLN A 1 115 ? 13.765 3.565 -17.497 1.00 90.75 115 GLN A CA 1
ATOM 842 C C . GLN A 1 115 ? 14.631 3.380 -16.247 1.00 90.75 115 GLN A C 1
ATOM 844 O O . GLN A 1 115 ? 15.578 4.136 -16.024 1.00 90.75 115 GLN A O 1
ATOM 849 N N . TYR A 1 116 ? 14.365 2.343 -15.446 1.00 91.38 116 TYR A N 1
ATOM 850 C CA . TYR A 1 116 ? 15.189 2.030 -14.279 1.00 91.38 116 TYR A CA 1
ATOM 851 C C . TYR A 1 116 ? 16.618 1.667 -14.685 1.00 91.38 116 TYR A C 1
ATOM 853 O O . TYR A 1 116 ? 17.563 2.279 -14.188 1.00 91.38 116 TYR A O 1
ATOM 861 N N . ARG A 1 117 ? 16.779 0.740 -15.636 1.00 90.00 117 ARG A N 1
ATOM 862 C CA . ARG A 1 117 ? 18.085 0.293 -16.140 1.00 90.00 117 ARG A CA 1
ATOM 863 C C . ARG A 1 117 ? 18.882 1.447 -16.749 1.00 90.00 117 ARG A C 1
ATOM 865 O O . ARG A 1 117 ? 20.063 1.574 -16.441 1.00 90.00 117 ARG A O 1
ATOM 872 N N . ALA A 1 118 ? 18.246 2.319 -17.531 1.00 89.88 118 ALA A N 1
ATOM 873 C CA . ALA A 1 118 ? 18.879 3.502 -18.117 1.00 89.88 118 ALA A CA 1
ATOM 874 C C . ALA A 1 118 ? 19.463 4.457 -17.057 1.00 89.88 118 ALA A C 1
ATOM 876 O O . ALA A 1 118 ? 20.542 5.009 -17.264 1.00 89.88 118 ALA A O 1
ATOM 877 N N . ARG A 1 119 ? 18.794 4.617 -15.905 1.00 88.69 119 ARG A N 1
ATOM 878 C CA . ARG A 1 119 ? 19.273 5.465 -14.796 1.00 88.69 119 ARG A CA 1
ATOM 879 C C . ARG A 1 119 ? 20.233 4.760 -13.824 1.00 88.69 119 ARG A C 1
ATOM 881 O O . ARG A 1 119 ? 20.964 5.441 -13.115 1.00 88.69 119 ARG A O 1
ATOM 888 N N . HIS A 1 120 ? 20.253 3.425 -13.788 1.00 89.44 120 HIS A N 1
ATOM 889 C CA . HIS A 1 120 ? 21.018 2.619 -12.820 1.00 89.44 120 HIS A CA 1
ATOM 890 C C . HIS A 1 120 ? 22.056 1.707 -13.502 1.00 89.44 120 HIS A C 1
ATOM 892 O O . HIS A 1 120 ? 22.150 0.519 -13.198 1.00 89.44 120 HIS A O 1
ATOM 898 N N . GLY A 1 121 ? 22.826 2.236 -14.461 1.00 87.38 121 GLY A N 1
ATOM 899 C CA . GLY A 1 121 ? 23.977 1.529 -15.053 1.00 87.38 121 GLY A CA 1
ATOM 900 C C . GLY A 1 121 ? 23.645 0.221 -15.789 1.00 87.38 121 GLY A C 1
ATOM 901 O O . GLY A 1 121 ? 24.506 -0.639 -15.940 1.00 87.38 121 GLY A O 1
ATOM 902 N N . GLY A 1 122 ? 22.396 0.041 -16.223 1.00 85.69 122 GLY A N 1
ATOM 903 C CA . GLY A 1 122 ? 21.902 -1.177 -16.866 1.00 85.69 122 GLY A CA 1
ATOM 904 C C . GLY A 1 122 ? 21.374 -2.257 -15.911 1.00 85.69 122 GLY A C 1
ATOM 905 O O . GLY A 1 122 ? 20.844 -3.259 -16.405 1.00 85.69 122 GLY A O 1
ATOM 906 N N . HIS A 1 123 ? 21.472 -2.071 -14.588 1.00 85.62 123 HIS A N 1
ATOM 907 C CA . HIS A 1 123 ? 21.034 -3.046 -13.583 1.00 85.62 123 HIS A CA 1
ATOM 908 C C . HIS A 1 123 ? 19.505 -3.167 -13.501 1.00 85.62 123 HIS A C 1
ATOM 910 O O . HIS A 1 123 ? 18.788 -2.170 -13.420 1.00 85.62 123 HIS A O 1
ATOM 916 N N . ASP A 1 124 ? 19.001 -4.403 -13.498 1.00 85.12 124 ASP A N 1
ATOM 917 C CA . ASP A 1 124 ? 17.592 -4.692 -13.218 1.00 85.12 124 ASP A CA 1
ATOM 918 C C . ASP A 1 124 ? 17.224 -4.380 -11.759 1.00 85.12 124 ASP A C 1
ATOM 920 O O . ASP A 1 124 ? 18.062 -4.395 -10.857 1.00 85.12 124 ASP A O 1
ATOM 924 N N . ASN A 1 125 ? 15.937 -4.128 -11.524 1.00 88.69 125 ASN A N 1
ATOM 925 C CA . ASN A 1 125 ? 15.422 -3.854 -10.187 1.00 88.69 125 ASN A CA 1
ATOM 926 C C . ASN A 1 125 ? 15.385 -5.124 -9.305 1.00 88.69 125 ASN A C 1
ATOM 928 O O . ASN A 1 125 ? 15.441 -6.260 -9.790 1.00 88.69 125 ASN A O 1
ATOM 932 N N . ILE A 1 126 ? 15.263 -4.932 -7.990 1.00 88.88 126 ILE A N 1
ATOM 933 C CA . ILE A 1 126 ? 15.287 -6.025 -7.003 1.00 88.88 126 ILE A CA 1
ATOM 934 C C . ILE A 1 126 ? 13.936 -6.724 -6.774 1.00 88.88 126 ILE A C 1
ATOM 936 O O . ILE A 1 126 ? 13.931 -7.748 -6.101 1.00 88.88 126 ILE A O 1
ATOM 940 N N . VAL A 1 127 ? 12.820 -6.236 -7.335 1.00 90.69 127 VAL A N 1
ATOM 941 C CA . VAL A 1 127 ? 11.472 -6.796 -7.102 1.00 90.69 127 VAL A CA 1
ATOM 942 C C . VAL A 1 127 ? 11.351 -8.200 -7.697 1.00 90.69 127 VAL A C 1
ATOM 944 O O . VAL A 1 127 ? 11.788 -8.466 -8.823 1.00 90.69 127 VAL A O 1
ATOM 947 N N . ARG A 1 128 ? 10.748 -9.117 -6.944 1.00 91.62 128 ARG A N 1
ATOM 948 C CA . ARG A 1 128 ? 10.510 -10.520 -7.306 1.00 91.62 128 ARG A CA 1
ATOM 949 C C . ARG A 1 128 ? 9.029 -10.879 -7.156 1.00 91.62 128 ARG A C 1
ATOM 951 O O . ARG A 1 128 ? 8.226 -10.127 -6.609 1.00 91.62 128 ARG A O 1
ATOM 958 N N . LEU A 1 129 ? 8.648 -12.052 -7.668 1.00 90.69 129 LEU A N 1
ATOM 959 C CA . LEU A 1 129 ? 7.248 -12.497 -7.699 1.00 90.69 129 LEU A CA 1
ATOM 960 C C . LEU A 1 129 ? 6.629 -12.630 -6.294 1.00 90.69 129 LEU A C 1
ATOM 962 O O . LEU A 1 129 ? 5.450 -12.335 -6.119 1.00 90.69 129 LEU A O 1
ATOM 966 N N . ASN A 1 130 ? 7.420 -13.019 -5.291 1.00 92.12 130 ASN A N 1
ATOM 967 C CA . ASN A 1 130 ? 6.983 -13.087 -3.894 1.00 92.12 130 ASN A CA 1
ATOM 968 C C . ASN A 1 130 ? 6.621 -11.695 -3.329 1.00 92.12 130 ASN A C 1
ATOM 970 O O . ASN A 1 130 ? 5.665 -11.587 -2.568 1.00 92.12 130 ASN A O 1
ATOM 974 N N . ASP A 1 131 ? 7.306 -10.625 -3.753 1.00 92.69 131 ASP A N 1
ATOM 975 C CA . ASP A 1 131 ? 7.019 -9.252 -3.309 1.00 92.69 131 ASP A CA 1
ATOM 976 C C . ASP A 1 131 ? 5.707 -8.745 -3.922 1.00 92.69 131 ASP A C 1
ATOM 978 O O . ASP A 1 131 ? 4.884 -8.138 -3.236 1.00 92.69 131 ASP A O 1
ATOM 982 N N . VAL A 1 132 ? 5.471 -9.055 -5.204 1.00 94.56 132 VAL A N 1
ATOM 983 C CA . VAL A 1 132 ? 4.194 -8.792 -5.890 1.00 94.56 132 VAL A CA 1
ATOM 984 C C . VAL A 1 132 ? 3.056 -9.553 -5.207 1.00 94.56 132 VAL A C 1
ATOM 986 O O . VAL A 1 132 ? 2.023 -8.959 -4.895 1.00 94.56 132 VAL A O 1
ATOM 989 N N . ALA A 1 133 ? 3.253 -10.848 -4.935 1.00 94.75 133 ALA A N 1
ATOM 990 C CA . ALA A 1 133 ? 2.271 -11.690 -4.259 1.00 94.75 133 ALA A CA 1
ATOM 991 C C . ALA A 1 133 ? 1.933 -11.146 -2.861 1.00 94.75 133 ALA A C 1
ATOM 993 O O . ALA A 1 133 ? 0.755 -10.981 -2.544 1.00 94.75 133 ALA A O 1
ATOM 994 N N . PHE A 1 134 ? 2.945 -10.784 -2.064 1.00 95.19 134 PHE A N 1
ATOM 995 C CA . PHE A 1 134 ? 2.756 -10.152 -0.759 1.00 95.19 134 PHE A CA 1
ATOM 996 C C . PHE A 1 134 ? 2.007 -8.815 -0.862 1.00 95.19 134 PHE A C 1
ATOM 998 O O . PHE A 1 134 ? 1.021 -8.603 -0.154 1.00 95.19 134 PHE A O 1
ATOM 1005 N N . ALA A 1 135 ? 2.438 -7.919 -1.754 1.00 96.56 135 ALA A N 1
ATOM 1006 C CA . ALA A 1 135 ? 1.868 -6.581 -1.884 1.00 96.56 135 ALA A CA 1
ATOM 1007 C C . ALA A 1 135 ? 0.392 -6.613 -2.310 1.00 96.56 135 ALA A C 1
ATOM 1009 O O . ALA A 1 135 ? -0.433 -5.904 -1.728 1.00 96.56 135 ALA A O 1
ATOM 1010 N N . VAL A 1 136 ? 0.046 -7.467 -3.280 1.00 97.25 136 VAL A N 1
ATOM 1011 C CA . VAL A 1 136 ? -1.341 -7.677 -3.723 1.00 97.25 136 VAL A CA 1
ATOM 1012 C C . VAL A 1 136 ? -2.168 -8.352 -2.625 1.00 97.25 136 VAL A C 1
ATOM 1014 O O . VAL A 1 136 ? -3.293 -7.924 -2.371 1.00 97.25 136 VAL A O 1
ATOM 1017 N N . HIS A 1 137 ? -1.617 -9.344 -1.917 1.00 96.62 137 HIS A N 1
ATOM 1018 C CA . HIS A 1 137 ? -2.319 -10.012 -0.819 1.00 96.62 137 HIS A CA 1
ATOM 1019 C C . HIS A 1 137 ? -2.648 -9.048 0.332 1.00 96.62 137 HIS A C 1
ATOM 1021 O O . HIS A 1 137 ? -3.808 -8.932 0.731 1.00 96.62 137 HIS A O 1
ATOM 1027 N N . ALA A 1 138 ? -1.660 -8.291 0.815 1.00 96.75 138 ALA A N 1
ATOM 1028 C CA . ALA A 1 138 ? -1.851 -7.292 1.864 1.00 96.75 138 ALA A CA 1
ATOM 1029 C C . ALA A 1 138 ? -2.819 -6.171 1.434 1.00 96.75 138 ALA A C 1
ATOM 1031 O O . ALA A 1 138 ? -3.619 -5.693 2.244 1.00 96.75 138 ALA A O 1
ATOM 1032 N N . PHE A 1 139 ? -2.821 -5.781 0.153 1.00 98.12 139 PHE A N 1
ATOM 1033 C CA . PHE A 1 139 ? -3.813 -4.839 -0.370 1.00 98.12 139 PHE A CA 1
ATOM 1034 C C . PHE A 1 139 ? -5.242 -5.413 -0.346 1.00 98.12 139 PHE A C 1
ATOM 1036 O O . PHE A 1 139 ? -6.156 -4.745 0.136 1.00 98.12 139 PHE A O 1
ATOM 1043 N N . ILE A 1 140 ? -5.443 -6.669 -0.760 1.00 98.12 140 ILE A N 1
ATOM 1044 C CA . ILE A 1 140 ? -6.754 -7.340 -0.677 1.00 98.12 140 ILE A CA 1
ATOM 1045 C C . ILE A 1 140 ? -7.232 -7.428 0.781 1.00 98.12 140 ILE A C 1
ATOM 1047 O O . ILE A 1 140 ? -8.371 -7.065 1.079 1.00 98.12 140 ILE A O 1
ATOM 1051 N N . LEU A 1 141 ? -6.367 -7.852 1.708 1.00 97.44 141 LEU A N 1
ATOM 1052 C CA . LEU A 1 141 ? -6.702 -7.969 3.134 1.00 97.44 141 LEU A CA 1
ATOM 1053 C C . LEU A 1 141 ? -7.027 -6.603 3.767 1.00 97.44 141 LEU A C 1
ATOM 1055 O O . LEU A 1 141 ? -7.976 -6.496 4.547 1.00 97.44 141 LEU A O 1
ATOM 1059 N N . THR A 1 142 ? -6.316 -5.534 3.394 1.00 97.19 142 THR A N 1
ATOM 1060 C CA . THR A 1 142 ? -6.642 -4.175 3.864 1.00 97.19 142 THR A CA 1
ATOM 1061 C C . THR A 1 142 ? -7.922 -3.616 3.239 1.00 97.19 142 THR A C 1
ATOM 1063 O O . THR A 1 142 ? -8.694 -2.975 3.956 1.00 97.19 142 THR A O 1
ATOM 1066 N N . CYS A 1 143 ? -8.238 -3.957 1.985 1.00 98.19 143 CYS A N 1
ATOM 1067 C CA . CYS A 1 143 ? -9.548 -3.684 1.384 1.00 98.19 143 CYS A CA 1
ATOM 1068 C C . CYS A 1 143 ? -10.681 -4.400 2.136 1.00 98.19 143 CYS A C 1
ATOM 1070 O O . CYS A 1 143 ? -11.697 -3.772 2.444 1.00 98.19 143 CYS A O 1
ATOM 1072 N N . VAL A 1 144 ? -10.501 -5.674 2.513 1.00 97.75 144 VAL A N 1
ATOM 1073 C CA . VAL A 1 144 ? -11.462 -6.399 3.365 1.00 97.75 144 VAL A CA 1
ATOM 1074 C C . VAL A 1 144 ? -11.632 -5.690 4.711 1.00 97.75 144 VAL A C 1
ATOM 1076 O O . VAL A 1 144 ? -12.768 -5.459 5.124 1.00 97.75 144 VAL A O 1
ATOM 1079 N N . THR A 1 145 ? -10.548 -5.269 5.368 1.00 96.62 145 THR A N 1
ATOM 1080 C CA . THR A 1 145 ? -10.626 -4.485 6.614 1.00 96.62 145 THR A CA 1
ATOM 1081 C C . THR A 1 145 ? -11.387 -3.169 6.418 1.00 96.62 145 THR A C 1
ATOM 1083 O O . THR A 1 145 ? -12.251 -2.849 7.234 1.00 96.62 145 THR A O 1
ATOM 1086 N N . VAL A 1 146 ? -11.157 -2.422 5.331 1.00 96.94 146 VAL A N 1
ATOM 1087 C CA . VAL A 1 146 ? -11.915 -1.190 5.029 1.00 96.94 146 VAL A CA 1
ATOM 1088 C C . VAL A 1 146 ? -13.405 -1.485 4.823 1.00 96.94 146 VAL A C 1
ATOM 1090 O O . VAL A 1 146 ? -14.230 -0.831 5.466 1.00 96.94 146 VAL A O 1
ATOM 1093 N N . VAL A 1 147 ? -13.768 -2.498 4.030 1.00 97.44 147 VAL A N 1
ATOM 1094 C CA . VAL A 1 147 ? -15.172 -2.917 3.839 1.00 97.44 147 VAL A CA 1
ATOM 1095 C C . VAL A 1 147 ? -15.807 -3.327 5.170 1.00 97.44 147 VAL A C 1
ATOM 1097 O O . VAL A 1 147 ? -16.902 -2.871 5.494 1.00 97.44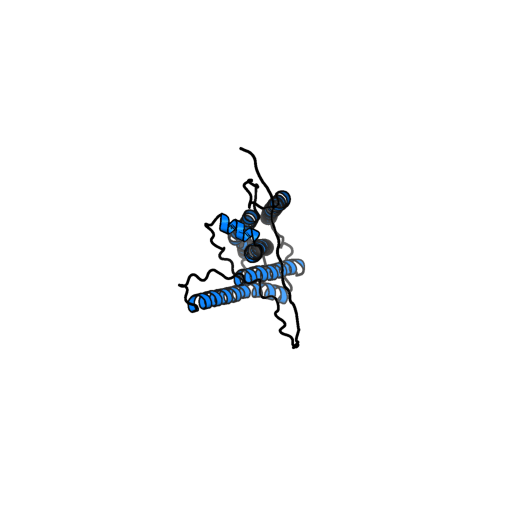 147 VAL A O 1
ATOM 1100 N N . GLN A 1 148 ? -15.096 -4.079 6.015 1.00 96.38 148 GLN A N 1
ATOM 1101 C CA . GLN A 1 148 ? -15.554 -4.395 7.371 1.00 96.38 148 GLN A CA 1
ATOM 1102 C C . GLN A 1 148 ? -15.795 -3.131 8.207 1.00 96.38 148 GLN A C 1
ATOM 1104 O O . GLN A 1 148 ? -16.811 -3.063 8.896 1.00 96.38 148 GLN A O 1
ATOM 1109 N N . THR A 1 149 ? -14.945 -2.098 8.121 1.00 94.81 149 THR A N 1
ATOM 1110 C CA . THR A 1 149 ? -15.245 -0.821 8.796 1.00 94.81 149 THR A CA 1
ATOM 1111 C C . THR A 1 149 ? -16.480 -0.121 8.244 1.00 94.81 149 THR A C 1
ATOM 1113 O O . THR A 1 149 ? -17.068 0.679 8.965 1.00 94.81 149 THR A O 1
ATOM 1116 N N . MET A 1 150 ? -16.880 -0.360 6.994 1.00 92.75 150 MET A N 1
ATOM 1117 C CA . MET A 1 150 ? -18.074 0.241 6.388 1.00 92.75 150 MET A CA 1
ATOM 1118 C C . MET A 1 150 ? -19.358 -0.539 6.698 1.00 92.75 150 MET A C 1
ATOM 1120 O O . MET A 1 150 ? -20.407 0.086 6.824 1.00 92.75 150 MET A O 1
ATOM 1124 N N . THR A 1 151 ? -19.277 -1.861 6.869 1.00 94.31 151 THR A N 1
ATOM 1125 C CA . THR A 1 151 ? -20.444 -2.740 7.072 1.00 94.31 151 THR A CA 1
ATOM 1126 C C . THR A 1 151 ? -20.726 -3.085 8.541 1.00 94.31 151 THR A C 1
ATOM 1128 O O . THR A 1 151 ? -21.877 -3.317 8.901 1.00 94.31 151 THR A O 1
ATOM 1131 N N . TYR A 1 152 ? -19.706 -3.166 9.400 1.00 94.56 152 TYR A N 1
ATOM 1132 C CA . TYR A 1 152 ? -19.855 -3.627 10.787 1.00 94.56 152 TYR A CA 1
ATOM 1133 C C . TYR A 1 152 ? -20.078 -2.494 11.794 1.00 94.56 152 TYR A C 1
ATOM 1135 O O . TYR A 1 152 ? -19.738 -1.335 11.552 1.00 94.56 152 TYR A O 1
ATOM 1143 N N . HIS A 1 153 ? -20.621 -2.844 12.967 1.00 93.25 153 HIS A N 1
ATOM 1144 C CA . HIS A 1 153 ? -20.967 -1.875 14.006 1.00 93.25 153 HIS A CA 1
ATOM 1145 C C . HIS A 1 153 ? -19.741 -1.070 14.477 1.00 93.25 153 HIS A C 1
ATOM 1147 O O . HIS A 1 153 ? -18.730 -1.639 14.912 1.00 93.25 153 HIS A O 1
ATOM 1153 N N . ARG A 1 154 ? -19.867 0.258 14.414 1.00 92.06 154 ARG A N 1
ATOM 1154 C CA . ARG A 1 154 ? -18.904 1.260 14.891 1.00 92.06 154 ARG A CA 1
ATOM 1155 C C . ARG A 1 154 ? -19.372 1.844 16.221 1.00 92.06 154 ARG A C 1
ATOM 1157 O O . ARG A 1 154 ? -20.573 2.023 16.409 1.00 92.06 154 ARG A O 1
ATOM 1164 N N . ALA A 1 155 ? -18.444 2.255 17.081 1.00 87.88 155 ALA A N 1
ATOM 1165 C CA . ALA A 1 155 ? -18.791 3.111 18.215 1.00 87.88 155 ALA A CA 1
ATOM 1166 C C . ALA A 1 155 ? -19.288 4.494 17.714 1.00 87.88 155 ALA A C 1
ATOM 1168 O O . ALA A 1 155 ? -18.802 4.953 16.675 1.00 87.88 155 ALA A O 1
ATOM 1169 N N . PRO A 1 156 ? -20.206 5.190 18.417 1.00 83.88 156 PRO A N 1
ATOM 1170 C CA . PRO A 1 156 ? -20.844 6.423 17.918 1.00 83.88 156 PRO A CA 1
ATOM 1171 C C . PRO A 1 156 ? -19.869 7.533 17.474 1.00 83.88 156 PRO A C 1
ATOM 1173 O O . PRO A 1 156 ? -20.092 8.226 16.473 1.00 83.88 156 PRO A O 1
ATOM 1176 N N . ASP A 1 157 ? -18.747 7.653 18.185 1.00 85.31 157 ASP A N 1
ATOM 1177 C CA . ASP A 1 157 ? -17.719 8.680 17.973 1.00 85.31 157 ASP A CA 1
ATOM 1178 C C . ASP A 1 157 ? -16.611 8.242 16.995 1.00 85.31 157 ASP A C 1
ATOM 1180 O O . ASP A 1 157 ? -15.709 9.017 16.666 1.00 85.31 157 ASP A O 1
ATOM 1184 N N . GLN A 1 158 ? -16.656 6.996 16.510 1.00 89.25 158 GLN A N 1
ATOM 1185 C CA . GLN A 1 158 ? -15.617 6.384 15.681 1.00 89.25 158 GLN A CA 1
ATOM 1186 C C . GLN A 1 158 ? -15.661 6.938 14.248 1.00 89.25 158 GLN A C 1
ATOM 1188 O O . GLN A 1 158 ? -16.347 6.420 13.364 1.00 89.25 158 GLN A O 1
ATOM 1193 N N . ARG A 1 159 ? -14.914 8.023 14.018 1.00 90.00 159 ARG A N 1
ATOM 1194 C CA . ARG A 1 159 ? -14.868 8.771 12.752 1.00 90.00 159 ARG A CA 1
ATOM 1195 C C . ARG A 1 159 ? -13.421 9.044 12.338 1.00 90.00 159 ARG A C 1
ATOM 1197 O O . ARG A 1 159 ? -12.600 9.388 13.180 1.00 90.00 159 ARG A O 1
ATOM 1204 N N . THR A 1 160 ? -13.129 8.962 11.038 1.00 91.38 160 THR A N 1
ATOM 1205 C CA . THR A 1 160 ? -11.825 9.344 10.464 1.00 91.38 160 THR A CA 1
ATOM 1206 C C . THR A 1 160 ? -11.514 10.808 10.794 1.00 91.38 160 THR A C 1
ATOM 1208 O O . THR A 1 160 ? -12.378 11.670 10.577 1.00 91.38 160 THR A O 1
ATOM 1211 N N . SER A 1 161 ? -10.326 11.123 11.303 1.00 92.75 161 SER A N 1
ATOM 1212 C CA . SER A 1 161 ? -9.973 12.469 11.767 1.00 92.75 161 SER A CA 1
ATOM 1213 C C . SER A 1 161 ? -9.715 13.446 10.611 1.00 92.75 161 SER A C 1
ATOM 1215 O O . SER A 1 161 ? -9.320 13.059 9.511 1.00 92.75 161 SER A O 1
ATOM 1217 N N . LYS A 1 162 ? -9.945 14.747 10.848 1.00 94.44 162 LYS A N 1
ATOM 1218 C CA . LYS A 1 162 ? -9.697 15.808 9.853 1.00 94.44 162 LYS A CA 1
ATOM 1219 C C . LYS A 1 162 ? -8.267 15.788 9.268 1.00 94.44 162 LYS A C 1
ATOM 1221 O O . LYS A 1 162 ? -8.179 15.777 8.042 1.00 94.44 162 LYS A O 1
ATOM 1226 N N . PRO A 1 163 ? -7.169 15.747 10.058 1.00 93.94 163 PRO A N 1
ATOM 1227 C CA . PRO A 1 163 ? -5.818 15.769 9.490 1.00 93.94 163 PRO A CA 1
ATOM 1228 C C . PRO A 1 163 ? -5.516 14.541 8.623 1.00 93.94 163 PRO A C 1
ATOM 1230 O O . PRO A 1 163 ? -4.910 14.693 7.568 1.00 93.94 163 PRO A O 1
ATOM 1233 N N . ILE A 1 164 ? -5.992 13.346 8.995 1.00 94.88 164 ILE A N 1
ATOM 1234 C CA . ILE A 1 164 ? -5.759 12.137 8.190 1.00 94.88 164 ILE A CA 1
ATOM 1235 C C . ILE A 1 164 ? -6.561 12.158 6.881 1.00 94.88 164 ILE A C 1
ATOM 1237 O O . ILE A 1 164 ? -6.026 11.773 5.844 1.00 94.88 164 ILE A O 1
ATOM 1241 N N . ARG A 1 165 ? -7.791 12.697 6.873 1.00 95.00 165 ARG A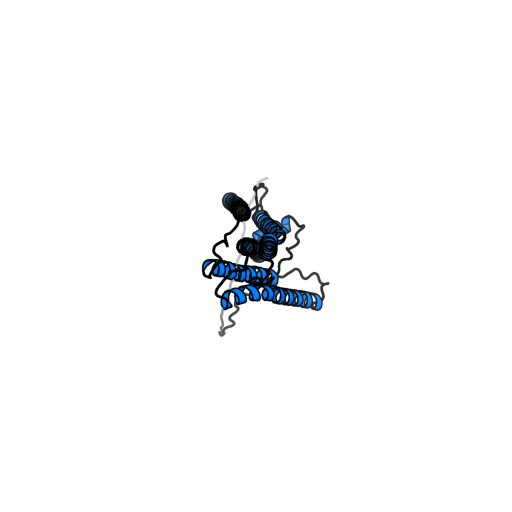 N 1
ATOM 1242 C CA . ARG A 1 165 ? -8.529 12.943 5.616 1.00 95.00 165 ARG A CA 1
ATOM 1243 C C . ARG A 1 165 ? -7.785 13.911 4.693 1.00 95.00 165 ARG A C 1
ATOM 1245 O O . ARG A 1 165 ? -7.695 13.644 3.501 1.00 95.00 165 ARG A O 1
ATOM 1252 N N . ILE A 1 166 ? -7.256 15.009 5.239 1.00 97.06 166 ILE A N 1
ATOM 1253 C CA . ILE A 1 166 ? -6.489 16.008 4.475 1.00 97.06 166 ILE A CA 1
ATOM 1254 C C . ILE A 1 166 ? -5.213 15.375 3.906 1.00 97.06 166 ILE A C 1
ATOM 1256 O O . ILE A 1 166 ? -4.935 15.532 2.722 1.00 97.06 166 ILE A O 1
ATOM 1260 N N . LEU A 1 167 ? -4.479 14.600 4.707 1.00 96.94 167 LEU A N 1
ATOM 1261 C CA . LEU A 1 167 ? -3.257 13.928 4.266 1.00 96.94 167 LEU A CA 1
ATOM 1262 C C . LEU A 1 167 ? -3.516 12.899 3.153 1.00 96.94 167 LEU A C 1
ATOM 1264 O O . LEU A 1 167 ? -2.800 12.885 2.155 1.00 96.94 167 LEU A O 1
ATOM 1268 N N . ILE A 1 168 ? -4.565 12.078 3.286 1.00 96.69 168 ILE A N 1
ATOM 1269 C CA . ILE A 1 168 ? -4.965 11.126 2.238 1.00 96.69 168 ILE A CA 1
ATOM 1270 C C . ILE A 1 168 ? -5.415 11.869 0.971 1.00 96.69 168 ILE A C 1
ATOM 1272 O O . ILE A 1 168 ? -5.065 11.442 -0.125 1.00 96.69 168 ILE A O 1
ATOM 1276 N N . ALA A 1 169 ? -6.120 12.999 1.092 1.00 97.75 169 ALA A N 1
ATOM 1277 C CA . ALA A 1 169 ? -6.489 13.826 -0.059 1.00 97.75 169 ALA A CA 1
ATOM 1278 C C . ALA A 1 169 ? -5.262 14.438 -0.763 1.00 97.75 169 ALA A C 1
ATOM 1280 O O . ALA A 1 169 ? -5.216 14.447 -1.990 1.00 97.75 169 ALA A O 1
ATOM 1281 N N . ILE A 1 170 ? -4.245 14.880 -0.013 1.00 98.25 170 ILE A N 1
ATOM 1282 C CA . ILE A 1 170 ? -2.972 15.371 -0.566 1.00 98.25 170 ILE A CA 1
ATOM 1283 C C . ILE A 1 170 ? -2.230 14.246 -1.301 1.00 98.25 170 ILE A C 1
ATOM 1285 O O . ILE A 1 170 ? -1.820 14.439 -2.444 1.00 98.25 170 ILE A O 1
ATOM 1289 N N . PHE A 1 171 ? -2.103 13.055 -0.706 1.00 98.12 171 PHE A N 1
ATOM 1290 C CA . PHE A 1 171 ? -1.479 11.912 -1.381 1.00 98.12 171 PHE A CA 1
ATOM 1291 C C . PHE A 1 171 ? -2.264 11.469 -2.625 1.00 98.12 171 PHE A C 1
ATOM 1293 O O . PHE A 1 171 ? -1.659 11.235 -3.669 1.00 98.12 171 PHE A O 1
ATOM 1300 N N . ALA A 1 172 ? -3.597 11.415 -2.560 1.00 97.94 172 ALA A N 1
ATOM 1301 C CA . ALA A 1 172 ? -4.443 11.107 -3.712 1.00 97.94 172 ALA A CA 1
ATOM 1302 C C . ALA A 1 172 ? -4.304 12.151 -4.833 1.00 97.94 172 ALA A C 1
ATOM 1304 O O . ALA A 1 172 ? -4.232 11.775 -6.003 1.00 97.94 172 ALA A O 1
ATOM 1305 N N . LEU A 1 173 ? -4.199 13.442 -4.495 1.00 98.25 173 LEU A N 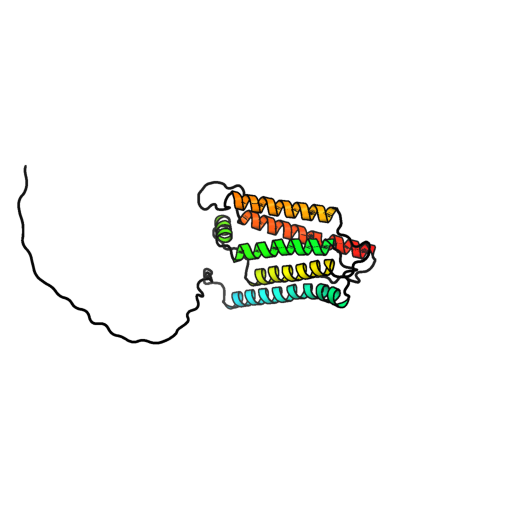1
ATOM 1306 C CA . LEU A 1 173 ? -3.947 14.513 -5.461 1.00 98.25 173 LEU A CA 1
ATOM 1307 C C . LEU A 1 173 ? -2.568 14.362 -6.118 1.00 98.25 173 LEU A C 1
ATOM 1309 O O . LEU A 1 173 ? -2.484 14.400 -7.342 1.00 98.25 173 LEU A O 1
ATOM 1313 N N . ILE A 1 174 ? -1.508 14.121 -5.337 1.00 97.94 174 ILE A N 1
ATOM 1314 C CA . ILE A 1 174 ? -0.146 13.894 -5.852 1.00 97.94 174 ILE A CA 1
ATOM 1315 C C . ILE A 1 174 ? -0.120 12.701 -6.818 1.00 97.94 174 ILE A C 1
ATOM 1317 O O . ILE A 1 174 ? 0.415 12.820 -7.921 1.00 97.94 174 ILE A O 1
ATOM 1321 N N . VAL A 1 175 ? -0.738 11.574 -6.446 1.00 98.00 175 VAL A N 1
ATOM 1322 C CA . VAL A 1 175 ? -0.842 10.376 -7.300 1.00 98.00 175 VAL A CA 1
ATOM 1323 C C . VAL A 1 175 ? -1.641 10.666 -8.574 1.00 98.00 175 VAL A C 1
ATOM 1325 O O . VAL A 1 175 ? -1.205 10.299 -9.661 1.00 98.00 175 VAL A O 1
ATOM 1328 N N . THR A 1 176 ? -2.773 11.367 -8.469 1.00 97.19 176 THR A N 1
ATOM 1329 C CA . THR A 1 176 ? -3.626 11.683 -9.629 1.00 97.19 176 THR A CA 1
ATOM 1330 C C . THR A 1 176 ? -2.930 12.637 -10.601 1.00 97.19 176 THR A C 1
ATOM 1332 O O . THR A 1 176 ? -2.949 12.402 -11.807 1.00 97.19 176 THR A O 1
ATOM 1335 N N . VAL A 1 177 ? -2.276 13.688 -10.095 1.00 96.31 177 VAL A N 1
ATOM 1336 C CA . VAL A 1 177 ? -1.559 14.672 -10.921 1.00 96.31 177 VAL A CA 1
ATOM 1337 C C . VAL A 1 177 ? -0.330 14.049 -11.581 1.00 96.31 177 VAL A C 1
ATOM 1339 O O . VAL A 1 177 ? -0.145 14.225 -12.781 1.00 96.31 177 VAL A O 1
ATOM 1342 N N . SER A 1 178 ? 0.484 13.279 -10.850 1.00 95.00 178 SER A N 1
ATOM 1343 C CA . SER A 1 178 ? 1.664 12.620 -11.438 1.00 95.00 178 SER A CA 1
ATOM 1344 C C . SER A 1 178 ? 1.284 11.565 -12.486 1.00 95.00 178 SER A C 1
ATOM 1346 O O . SER A 1 178 ? 1.870 11.562 -13.568 1.00 95.00 178 SER A O 1
ATOM 1348 N N . ALA A 1 179 ? 0.241 10.760 -12.243 1.00 94.38 179 ALA A N 1
ATOM 1349 C CA . ALA A 1 179 ? -0.310 9.853 -13.253 1.00 94.38 179 ALA A CA 1
ATOM 1350 C C . ALA A 1 179 ? -0.816 10.607 -14.497 1.00 94.38 179 ALA A C 1
ATOM 1352 O O . ALA A 1 179 ? -0.515 10.213 -15.624 1.00 94.38 179 ALA A O 1
ATOM 1353 N N . LEU A 1 180 ? -1.546 11.714 -14.311 1.00 93.94 180 LEU A N 1
ATOM 1354 C CA . LEU A 1 180 ? -2.056 12.533 -15.413 1.00 93.94 180 LEU A CA 1
ATOM 1355 C C . LEU A 1 180 ? -0.922 13.165 -16.237 1.00 93.94 180 LEU A C 1
ATOM 1357 O O . LEU A 1 180 ? -1.010 13.190 -17.464 1.00 93.94 180 LEU A O 1
ATOM 1361 N N . VAL A 1 181 ? 0.168 13.607 -15.600 1.00 92.06 181 VAL A N 1
ATOM 1362 C CA . VAL A 1 181 ? 1.364 14.100 -16.305 1.00 92.06 181 VAL A CA 1
ATOM 1363 C C . VAL A 1 181 ? 2.021 12.984 -17.123 1.00 92.06 181 VAL A C 1
ATOM 1365 O O . VAL A 1 181 ? 2.325 13.216 -18.294 1.00 92.06 181 VAL A O 1
ATOM 1368 N N . CYS A 1 182 ? 2.182 11.767 -16.588 1.00 90.94 182 CYS A N 1
ATOM 1369 C CA . CYS A 1 182 ? 2.691 10.630 -17.372 1.00 90.94 182 CYS A CA 1
ATOM 1370 C C . CYS A 1 182 ? 1.781 10.273 -18.559 1.00 90.94 182 CYS A C 1
ATOM 1372 O O . CYS A 1 182 ? 2.282 9.949 -19.634 1.00 90.94 182 CYS A O 1
ATOM 1374 N N . LEU A 1 183 ? 0.457 10.358 -18.396 1.00 90.38 183 LEU A N 1
ATOM 1375 C CA . LEU A 1 183 ? -0.504 10.092 -19.471 1.00 90.38 183 LEU A CA 1
ATOM 1376 C C . LEU A 1 183 ? -0.439 11.157 -20.578 1.00 90.38 183 LEU A C 1
ATOM 1378 O O . LEU A 1 183 ? -0.335 10.804 -21.750 1.00 90.38 183 LEU A O 1
ATOM 1382 N N . ILE A 1 184 ? -0.441 12.447 -20.222 1.00 89.50 184 ILE A N 1
ATOM 1383 C CA . ILE A 1 184 ? -0.396 13.564 -21.187 1.00 89.50 184 ILE A CA 1
ATOM 1384 C C . ILE A 1 184 ? 0.956 13.631 -21.914 1.00 89.50 184 ILE A C 1
ATOM 1386 O O . ILE A 1 184 ? 1.001 13.884 -23.115 1.00 89.50 184 ILE A O 1
ATOM 1390 N N . THR A 1 185 ? 2.065 13.393 -21.209 1.00 84.06 185 THR A N 1
ATOM 1391 C CA . THR A 1 185 ? 3.421 13.427 -21.798 1.00 84.06 185 THR A CA 1
ATOM 1392 C C . THR A 1 185 ? 3.811 12.112 -22.484 1.00 84.06 185 THR A C 1
ATOM 1394 O O . THR A 1 185 ? 4.903 12.001 -23.039 1.00 84.06 185 THR A O 1
ATOM 1397 N N . GLY A 1 186 ? 2.956 11.086 -22.417 1.00 74.94 186 GLY A N 1
ATOM 1398 C CA . GLY A 1 186 ? 3.227 9.722 -22.878 1.00 74.94 186 GLY A CA 1
ATOM 1399 C C . GLY A 1 186 ? 4.208 8.924 -22.003 1.00 74.94 186 GLY A C 1
ATOM 1400 O O . GLY A 1 186 ? 4.287 7.703 -22.152 1.00 74.94 186 GLY A O 1
ATOM 1401 N N . GLY A 1 187 ? 4.947 9.581 -21.099 1.00 67.81 187 GLY A N 1
ATOM 1402 C CA . GLY A 1 187 ? 5.844 8.960 -20.118 1.00 67.81 187 GLY A CA 1
ATOM 1403 C C . GLY A 1 187 ? 6.997 8.139 -20.712 1.00 67.81 187 GLY A C 1
ATOM 1404 O O . GLY A 1 187 ? 7.495 7.236 -20.040 1.00 67.81 187 GLY A O 1
ATOM 1405 N N . LYS A 1 188 ? 7.396 8.405 -21.966 1.00 65.06 188 LYS A N 1
ATOM 1406 C CA . LYS A 1 188 ? 8.416 7.660 -22.731 1.00 65.06 188 LYS A CA 1
ATOM 1407 C C . LYS A 1 188 ? 9.610 8.550 -23.084 1.00 65.06 188 LYS A C 1
ATOM 1409 O O . LYS A 1 188 ? 9.420 9.590 -23.708 1.00 65.06 188 LYS A O 1
ATOM 1414 N N . THR A 1 189 ? 10.826 8.073 -22.806 1.00 62.81 189 THR A N 1
ATOM 1415 C CA . THR A 1 189 ? 12.067 8.858 -22.986 1.00 62.81 189 THR A CA 1
ATOM 1416 C C . THR A 1 189 ? 13.201 8.066 -23.641 1.00 62.81 189 THR A C 1
ATOM 1418 O O . THR A 1 189 ? 14.369 8.232 -23.310 1.00 62.81 189 THR A O 1
ATOM 1421 N N . SER A 1 190 ? 12.895 7.233 -24.634 1.00 53.84 190 SER A N 1
ATOM 1422 C CA . SER A 1 190 ? 13.928 6.551 -25.436 1.00 53.84 190 SER A CA 1
ATOM 1423 C C . SER A 1 190 ? 14.526 7.458 -26.540 1.00 53.84 190 SER A C 1
ATOM 1425 O O . SER A 1 190 ? 15.203 6.968 -27.438 1.00 53.84 190 SER A O 1
ATOM 1427 N N . SER A 1 191 ? 14.243 8.775 -26.538 1.00 51.34 191 SER A N 1
ATOM 1428 C CA . SER A 1 191 ? 14.617 9.704 -27.625 1.00 51.34 191 SER A CA 1
ATOM 1429 C C . SER A 1 191 ? 14.774 11.176 -27.182 1.00 51.34 191 SER A C 1
ATOM 1431 O O . SER A 1 191 ? 14.006 12.051 -27.579 1.00 51.34 191 SER A O 1
ATOM 1433 N N . GLY A 1 192 ? 15.780 11.457 -26.344 1.00 54.00 192 GLY A N 1
ATOM 1434 C CA . GLY A 1 192 ? 16.467 12.762 -26.219 1.00 54.00 192 GLY A CA 1
ATOM 1435 C C . GLY A 1 192 ? 15.704 14.005 -25.718 1.00 54.00 192 GLY A C 1
ATOM 1436 O O . GLY A 1 192 ? 16.347 14.981 -25.341 1.00 54.00 192 GLY A O 1
ATOM 1437 N N . LYS A 1 193 ? 14.368 14.012 -25.693 1.00 55.62 193 LYS A N 1
ATOM 1438 C CA . LYS A 1 193 ? 13.545 15.118 -25.179 1.00 55.62 193 LYS A CA 1
ATOM 1439 C C . LYS A 1 193 ? 13.223 14.898 -23.705 1.00 55.62 193 LYS A C 1
ATOM 1441 O O . LYS A 1 193 ? 12.678 13.859 -23.349 1.00 55.62 193 LYS A O 1
ATOM 1446 N N . SER A 1 194 ? 13.492 15.893 -22.867 1.00 60.62 194 SER A N 1
ATOM 1447 C CA . SER A 1 194 ? 13.111 15.890 -21.454 1.00 60.62 194 SER A CA 1
ATOM 1448 C C . SER A 1 194 ? 11.589 15.984 -21.287 1.00 60.62 194 SER A C 1
ATOM 1450 O O . SER A 1 194 ? 10.996 17.054 -21.429 1.00 60.62 194 SER A O 1
ATOM 1452 N N . VAL A 1 195 ? 10.944 14.863 -20.952 1.00 72.25 195 VAL A N 1
ATOM 1453 C CA . VAL A 1 195 ? 9.586 14.876 -20.386 1.00 72.25 195 VAL A CA 1
ATOM 1454 C C . VAL A 1 195 ? 9.647 15.225 -18.888 1.00 72.25 195 VAL A C 1
ATOM 1456 O O . VAL A 1 195 ? 10.590 14.811 -18.217 1.00 72.25 195 VAL A O 1
ATOM 1459 N N . PRO A 1 196 ? 8.664 15.959 -18.330 1.00 76.94 196 PRO A N 1
ATOM 1460 C CA . PRO A 1 196 ? 8.678 16.344 -16.915 1.00 76.94 196 PRO A CA 1
ATOM 1461 C C . PRO A 1 196 ? 8.603 15.201 -15.888 1.00 76.94 196 PRO A C 1
ATOM 1463 O O . PRO A 1 196 ? 8.985 15.419 -14.741 1.00 76.94 196 PRO A O 1
ATOM 1466 N N . LEU A 1 197 ? 8.040 14.036 -16.241 1.00 85.12 197 LEU A N 1
ATOM 1467 C CA . LEU A 1 197 ? 7.784 12.939 -15.294 1.00 85.12 197 LEU A CA 1
ATOM 1468 C C . LEU A 1 197 ? 7.614 11.600 -16.039 1.00 85.12 197 LEU A C 1
ATOM 1470 O O . LEU A 1 197 ? 6.679 11.439 -16.828 1.00 85.12 197 LEU A O 1
ATOM 1474 N N . GLU A 1 198 ? 8.501 10.634 -15.799 1.00 90.75 198 GLU A N 1
ATOM 1475 C CA . GLU A 1 198 ? 8.420 9.293 -16.395 1.00 90.75 198 GLU A CA 1
ATOM 1476 C C . GLU A 1 198 ? 7.577 8.327 -15.553 1.00 90.75 198 GLU A C 1
ATOM 1478 O O . GLU A 1 198 ? 7.374 8.527 -14.355 1.00 90.75 198 GLU A O 1
ATOM 1483 N N . TRP A 1 199 ? 7.152 7.205 -16.146 1.00 92.69 199 TRP A N 1
ATOM 1484 C CA . TRP A 1 199 ? 6.462 6.147 -15.398 1.00 92.69 199 TRP A CA 1
ATOM 1485 C C . TRP A 1 199 ? 7.295 5.613 -14.223 1.00 92.69 199 TRP A C 1
ATOM 1487 O O . TRP A 1 199 ? 6.730 5.277 -13.182 1.00 92.69 199 TRP A O 1
ATOM 1497 N N . LEU A 1 200 ? 8.627 5.604 -14.338 1.00 92.75 200 LEU A N 1
ATOM 1498 C CA . LEU A 1 200 ? 9.521 5.337 -13.210 1.00 92.75 200 LEU A CA 1
ATOM 1499 C C . LEU A 1 200 ? 9.375 6.356 -12.063 1.00 92.75 200 LEU A C 1
ATOM 1501 O O . LEU A 1 200 ? 9.361 5.954 -10.900 1.00 92.75 200 LEU A O 1
ATOM 1505 N N . ASP A 1 201 ? 9.266 7.652 -12.358 1.00 93.31 201 ASP A N 1
ATOM 1506 C CA . ASP A 1 201 ? 9.134 8.697 -11.332 1.00 93.31 201 ASP A CA 1
ATOM 1507 C C . ASP A 1 201 ? 7.786 8.591 -10.615 1.00 93.31 201 ASP A C 1
ATOM 1509 O O . ASP A 1 201 ? 7.730 8.638 -9.387 1.00 93.31 201 ASP A O 1
ATOM 1513 N N . PHE A 1 202 ? 6.709 8.336 -11.365 1.00 95.56 202 PHE A N 1
ATOM 1514 C CA . PHE A 1 202 ? 5.390 8.027 -10.806 1.00 95.56 202 PHE A CA 1
ATOM 1515 C C . PHE A 1 202 ? 5.441 6.826 -9.843 1.00 95.56 202 PHE A C 1
ATOM 1517 O O . PHE A 1 202 ? 4.923 6.885 -8.725 1.00 95.56 202 PHE A O 1
ATOM 1524 N N . VAL A 1 203 ? 6.127 5.749 -10.233 1.00 95.50 203 VAL A N 1
ATOM 1525 C CA . VAL A 1 203 ? 6.314 4.563 -9.385 1.00 95.50 203 VAL A CA 1
ATOM 1526 C C . VAL A 1 203 ? 7.147 4.887 -8.134 1.00 95.50 203 VAL A C 1
ATOM 1528 O O . VAL A 1 203 ? 6.795 4.449 -7.036 1.00 95.50 203 VAL A O 1
ATOM 1531 N N . GLN A 1 204 ? 8.192 5.713 -8.233 1.00 95.00 204 GLN A N 1
ATOM 1532 C CA . GLN A 1 204 ? 8.959 6.148 -7.056 1.00 95.00 204 GLN A CA 1
ATOM 1533 C C . GLN A 1 204 ? 8.161 7.080 -6.124 1.00 95.00 204 GLN A C 1
ATOM 1535 O O . GLN A 1 204 ? 8.296 6.971 -4.901 1.00 95.00 204 GLN A O 1
ATOM 1540 N N . ILE A 1 205 ? 7.262 7.917 -6.652 1.00 97.25 205 ILE A N 1
ATOM 1541 C CA . ILE A 1 205 ? 6.306 8.707 -5.856 1.00 97.25 205 ILE A CA 1
ATOM 1542 C C . ILE A 1 205 ? 5.388 7.781 -5.038 1.00 97.25 205 ILE A C 1
ATOM 1544 O O . ILE A 1 205 ? 5.227 7.991 -3.833 1.00 97.25 205 ILE A O 1
ATOM 1548 N N . LEU A 1 206 ? 4.853 6.708 -5.637 1.00 97.81 206 LEU A N 1
ATOM 1549 C CA . LEU A 1 206 ? 4.054 5.704 -4.916 1.00 97.81 206 LEU A CA 1
ATOM 1550 C C . LEU A 1 206 ? 4.851 5.022 -3.791 1.00 97.81 206 LEU A C 1
ATOM 1552 O O . LEU A 1 206 ? 4.341 4.882 -2.677 1.00 97.81 206 LEU A O 1
ATOM 1556 N N . SER A 1 207 ? 6.108 4.649 -4.054 1.00 96.69 207 SER A N 1
ATOM 1557 C CA . SER A 1 207 ? 7.009 4.080 -3.038 1.00 96.69 207 SER A CA 1
ATOM 1558 C C . SER A 1 207 ? 7.234 5.045 -1.870 1.00 96.69 207 SER A C 1
ATOM 1560 O O . SER A 1 207 ? 7.108 4.672 -0.702 1.00 96.69 207 SER A O 1
ATOM 1562 N N . SER A 1 208 ? 7.473 6.319 -2.186 1.00 97.56 208 SER A N 1
ATOM 1563 C CA . SER A 1 208 ? 7.705 7.387 -1.209 1.00 97.56 208 SER A CA 1
ATOM 1564 C C . SER A 1 208 ? 6.479 7.610 -0.316 1.00 97.56 208 SER A C 1
ATOM 1566 O O . SER A 1 208 ? 6.601 7.696 0.905 1.00 97.56 208 SER A O 1
ATOM 1568 N N . ILE A 1 209 ? 5.275 7.613 -0.899 1.00 97.94 209 ILE A N 1
ATOM 1569 C CA . ILE A 1 209 ? 4.015 7.724 -0.151 1.00 97.94 209 ILE A CA 1
ATOM 1570 C C . ILE A 1 209 ? 3.788 6.490 0.739 1.00 97.94 209 ILE A C 1
ATOM 1572 O O . ILE A 1 209 ? 3.454 6.646 1.917 1.00 97.94 209 ILE A O 1
ATOM 1576 N N . LYS A 1 210 ? 4.033 5.269 0.238 1.00 97.12 210 LYS A N 1
ATOM 1577 C CA . LYS A 1 210 ? 3.999 4.032 1.045 1.00 97.12 210 LYS A CA 1
ATOM 1578 C C . LYS A 1 210 ? 4.980 4.103 2.223 1.00 97.12 210 LYS A C 1
ATOM 1580 O O . LYS A 1 210 ? 4.614 3.703 3.333 1.00 97.12 210 LYS A O 1
ATOM 1585 N N . LEU A 1 211 ? 6.191 4.619 2.018 1.00 96.94 211 LEU A N 1
ATOM 1586 C CA . LEU A 1 211 ? 7.192 4.777 3.073 1.00 96.94 211 LEU A CA 1
ATOM 1587 C C . LEU A 1 211 ? 6.711 5.762 4.153 1.00 96.94 211 LEU A C 1
ATOM 1589 O O . LEU A 1 211 ? 6.623 5.381 5.321 1.00 96.94 211 LEU A O 1
ATOM 1593 N N . CYS A 1 212 ? 6.283 6.968 3.762 1.00 97.31 212 CYS A N 1
ATOM 1594 C CA . CYS A 1 212 ? 5.703 7.966 4.670 1.00 97.31 212 CYS A CA 1
ATOM 1595 C C . CYS A 1 212 ? 4.520 7.406 5.477 1.00 97.31 212 CYS A C 1
ATOM 1597 O O . CYS A 1 212 ? 4.477 7.545 6.701 1.00 97.31 212 CYS A O 1
ATOM 1599 N N . ILE A 1 213 ? 3.586 6.715 4.811 1.00 97.25 213 ILE A N 1
AT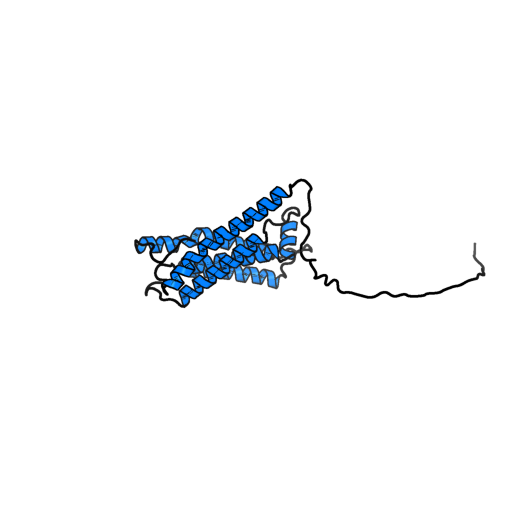OM 1600 C CA . ILE A 1 213 ? 2.440 6.053 5.451 1.00 97.25 213 ILE A CA 1
ATOM 1601 C C . ILE A 1 213 ? 2.894 5.000 6.467 1.00 97.25 213 ILE A C 1
ATOM 1603 O O . ILE A 1 213 ? 2.299 4.892 7.539 1.00 97.25 213 ILE A O 1
ATOM 1607 N N . THR A 1 214 ? 3.944 4.234 6.165 1.00 94.62 214 THR A N 1
ATOM 1608 C CA . THR A 1 214 ? 4.408 3.141 7.032 1.00 94.62 214 THR A CA 1
ATOM 1609 C C . THR A 1 214 ? 4.945 3.659 8.373 1.00 94.62 214 THR A C 1
ATOM 1611 O O . THR A 1 214 ? 4.680 3.028 9.394 1.00 94.62 214 THR A O 1
ATOM 1614 N N . PHE A 1 215 ? 5.576 4.840 8.408 1.00 94.88 215 PHE A N 1
ATOM 1615 C CA . PHE A 1 215 ? 5.975 5.493 9.663 1.00 94.88 215 PHE A CA 1
ATOM 1616 C C . PHE A 1 215 ? 4.785 6.007 10.492 1.00 94.88 215 PHE A C 1
ATOM 1618 O O . PHE A 1 215 ? 4.780 5.872 11.714 1.00 94.88 215 PHE A O 1
ATOM 1625 N N . ILE A 1 216 ? 3.767 6.594 9.854 1.00 94.88 216 ILE A N 1
ATOM 1626 C CA . ILE A 1 216 ? 2.683 7.289 10.575 1.00 94.88 216 ILE A CA 1
ATOM 1627 C C . ILE A 1 216 ? 1.457 6.417 10.882 1.00 94.88 216 ILE A C 1
ATOM 1629 O O . ILE A 1 216 ? 0.699 6.760 11.793 1.00 94.88 216 ILE A O 1
ATOM 1633 N N . LYS A 1 217 ? 1.219 5.312 10.150 1.00 93.75 217 LYS A N 1
ATOM 1634 C CA . LYS A 1 217 ? -0.082 4.608 10.165 1.00 93.75 217 LYS A CA 1
ATOM 1635 C C . LYS A 1 217 ? -0.523 4.135 11.550 1.00 93.75 217 LYS A C 1
ATOM 1637 O O . LYS A 1 217 ? -1.717 4.157 11.832 1.00 93.75 217 LYS A O 1
ATOM 1642 N N . TYR A 1 218 ? 0.410 3.744 12.422 1.00 93.94 218 TYR A N 1
ATOM 1643 C CA . TYR A 1 218 ? 0.097 3.250 13.768 1.00 93.94 218 TYR A CA 1
ATOM 1644 C C . TYR A 1 218 ? -0.198 4.375 14.782 1.00 93.94 218 TYR A C 1
ATOM 1646 O O . TYR A 1 218 ? -0.842 4.107 15.798 1.00 93.94 218 TYR A O 1
ATOM 1654 N N . LEU A 1 219 ? 0.192 5.635 14.525 1.00 94.31 219 LEU A N 1
ATOM 1655 C CA . LEU A 1 219 ? 0.012 6.742 15.481 1.00 94.31 219 LEU A CA 1
ATOM 1656 C C . LEU A 1 219 ? -1.467 6.969 15.872 1.00 94.31 219 LEU A C 1
ATOM 1658 O O . LEU A 1 219 ? -1.749 7.056 17.070 1.00 94.31 219 LEU A O 1
ATOM 1662 N N . PRO A 1 220 ? -2.449 6.979 14.943 1.00 92.19 220 PRO A N 1
ATOM 1663 C CA . PRO A 1 220 ? -3.863 7.108 15.299 1.00 92.19 220 PRO A CA 1
ATOM 1664 C C . PRO A 1 220 ? -4.417 5.920 16.100 1.00 92.19 220 PRO A C 1
ATOM 1666 O O . PRO A 1 220 ? -5.362 6.098 16.869 1.00 92.19 220 PRO A O 1
ATOM 1669 N N . GLN A 1 221 ? -3.856 4.714 15.947 1.00 93.81 221 GLN A N 1
ATOM 1670 C CA . GLN A 1 221 ? -4.243 3.542 16.743 1.00 93.81 221 GLN A CA 1
ATOM 1671 C C . GLN A 1 221 ? -3.635 3.602 18.149 1.00 93.81 221 GLN A C 1
ATOM 1673 O O . GLN A 1 221 ? -4.336 3.368 19.133 1.00 93.81 221 GLN A O 1
ATOM 1678 N N . MET A 1 222 ? -2.362 3.988 18.261 1.00 92.62 222 MET A N 1
ATOM 1679 C CA . MET A 1 222 ? -1.681 4.210 19.539 1.00 92.62 222 MET A CA 1
ATOM 1680 C C . MET A 1 222 ? -2.406 5.273 20.380 1.00 92.62 222 MET A C 1
ATOM 1682 O O . MET A 1 222 ? -2.699 5.040 21.553 1.00 92.62 222 MET A O 1
ATOM 1686 N N . LEU A 1 223 ? -2.777 6.404 19.770 1.00 92.06 223 LEU A N 1
ATOM 1687 C CA . LEU A 1 223 ? -3.538 7.470 20.432 1.00 92.06 223 LEU A CA 1
ATOM 1688 C C . LEU A 1 223 ? -4.952 7.018 20.841 1.00 92.06 223 LEU A C 1
ATOM 1690 O O . LEU A 1 223 ? -5.419 7.385 21.921 1.00 92.06 223 LEU A O 1
ATOM 1694 N N . LEU A 1 224 ? -5.626 6.199 20.024 1.00 91.94 224 LEU A N 1
ATOM 1695 C CA . LEU A 1 224 ? -6.926 5.610 20.365 1.00 91.94 224 LEU A CA 1
ATOM 1696 C C . LEU A 1 224 ? -6.818 4.662 21.572 1.00 91.94 224 LEU A C 1
ATOM 1698 O O . LEU A 1 224 ? -7.608 4.776 22.512 1.00 91.94 224 LEU A O 1
ATOM 1702 N N . ASN A 1 225 ? -5.815 3.781 21.581 1.00 93.31 225 ASN A N 1
ATOM 1703 C CA . ASN A 1 225 ? -5.549 2.851 22.682 1.00 93.31 225 ASN A CA 1
ATOM 1704 C C . ASN A 1 225 ? -5.193 3.609 23.976 1.00 93.31 225 ASN A C 1
ATOM 1706 O O . ASN A 1 225 ? -5.740 3.304 25.038 1.00 93.31 225 ASN A O 1
ATOM 1710 N N . TYR A 1 226 ? -4.351 4.649 23.889 1.00 92.62 226 TYR A N 1
ATOM 1711 C CA . TYR A 1 226 ? -3.968 5.491 25.030 1.00 92.62 226 TYR A CA 1
ATOM 1712 C C . TYR A 1 226 ? -5.151 6.262 25.635 1.00 92.62 226 TYR A C 1
ATOM 1714 O O . TYR A 1 226 ? -5.215 6.419 26.858 1.00 92.62 226 TYR A O 1
ATOM 1722 N N . ARG A 1 227 ? -6.095 6.734 24.807 1.00 89.69 227 ARG A N 1
ATOM 1723 C CA . ARG A 1 227 ? -7.325 7.403 25.271 1.00 89.69 227 ARG A CA 1
ATOM 1724 C C . ARG A 1 227 ? -8.306 6.423 25.915 1.00 89.69 227 ARG A C 1
ATOM 1726 O O . ARG A 1 227 ? -8.855 6.731 26.964 1.00 89.69 227 ARG A O 1
ATOM 1733 N N . ARG A 1 228 ? -8.486 5.237 25.324 1.00 90.25 228 ARG A N 1
ATOM 1734 C CA . ARG A 1 228 ? -9.392 4.183 25.826 1.00 90.25 228 ARG A CA 1
ATOM 1735 C C . ARG A 1 228 ? -8.840 3.384 27.012 1.00 90.25 228 ARG A C 1
ATOM 1737 O O . ARG A 1 228 ? -9.575 2.571 27.560 1.00 90.25 228 ARG A O 1
ATOM 1744 N N . LYS A 1 229 ? -7.549 3.540 27.342 1.00 93.06 229 LYS A N 1
ATOM 1745 C CA . LYS A 1 229 ? -6.796 2.686 28.288 1.00 93.06 229 LYS A CA 1
ATOM 1746 C C . LYS A 1 229 ? -6.962 1.184 27.998 1.00 93.06 229 LYS A C 1
ATOM 1748 O O . LYS A 1 229 ? -6.951 0.356 28.900 1.00 93.06 229 LYS A O 1
ATOM 1753 N N . SER A 1 230 ? -7.143 0.836 26.722 1.00 88.62 230 SER A N 1
ATOM 1754 C CA . SER A 1 230 ? -7.480 -0.519 26.291 1.00 88.62 230 SER A CA 1
ATOM 1755 C C . SER A 1 230 ? -7.105 -0.752 24.829 1.00 88.62 230 SER A C 1
ATOM 1757 O O . SER A 1 230 ? -7.419 0.062 23.957 1.00 88.62 230 SER A O 1
ATOM 1759 N N . THR A 1 231 ? -6.483 -1.899 24.564 1.00 88.38 231 THR A N 1
ATOM 1760 C CA . THR A 1 231 ? -6.204 -2.436 23.222 1.00 88.38 231 THR A CA 1
ATOM 1761 C C . THR A 1 231 ? -7.360 -3.275 22.665 1.00 88.38 231 THR A C 1
ATOM 1763 O O . THR A 1 231 ? -7.316 -3.674 21.503 1.00 88.38 231 THR A O 1
ATOM 1766 N N . LEU A 1 232 ? -8.422 -3.529 23.447 1.00 86.25 232 LEU A N 1
ATOM 1767 C CA . LEU A 1 232 ? -9.520 -4.410 23.039 1.00 86.25 232 LEU A CA 1
ATOM 1768 C C . LEU A 1 232 ? -10.166 -3.941 21.728 1.00 86.25 232 LEU A C 1
ATOM 1770 O O . LEU A 1 232 ? -10.607 -2.791 21.610 1.00 86.25 232 LEU A O 1
ATOM 17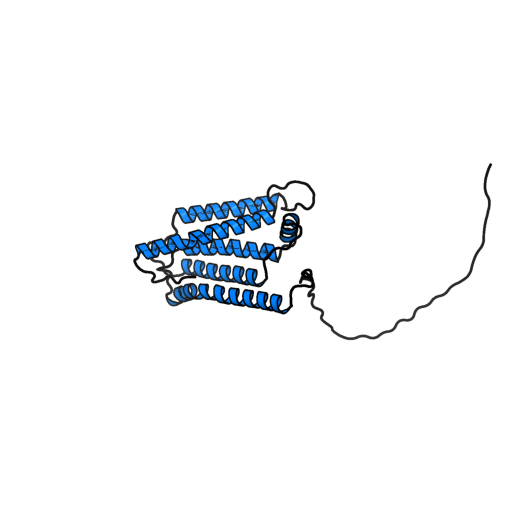74 N N . GLY A 1 233 ? -10.250 -4.863 20.767 1.00 79.62 233 GLY A N 1
ATOM 1775 C CA . GLY A 1 233 ? -10.783 -4.636 19.422 1.00 79.62 233 GLY A CA 1
ATOM 1776 C C . GLY A 1 233 ? -9.740 -4.281 18.354 1.00 79.62 233 GLY A C 1
ATOM 1777 O O . GLY A 1 233 ? -10.128 -4.107 17.200 1.00 79.62 233 GLY A O 1
ATOM 1778 N N . TRP A 1 234 ? -8.454 -4.218 18.710 1.00 87.62 234 TRP A N 1
ATOM 1779 C CA . TRP A 1 234 ? -7.335 -4.150 17.769 1.00 87.62 234 TRP A CA 1
ATOM 1780 C C . TRP A 1 234 ? -6.431 -5.381 17.913 1.00 87.62 234 TRP A C 1
ATOM 1782 O O . TRP A 1 234 ? -6.170 -5.833 19.028 1.00 87.62 234 TRP A O 1
ATOM 1792 N N . SER A 1 235 ? -5.952 -5.902 16.786 1.00 82.75 235 SER A N 1
ATOM 1793 C CA . SER A 1 235 ? -4.844 -6.852 16.700 1.00 82.75 235 SER A CA 1
ATOM 1794 C C . SER A 1 235 ? -3.723 -6.200 15.900 1.00 82.75 235 SER A C 1
ATOM 1796 O O . SER A 1 235 ? -3.993 -5.533 14.903 1.00 82.75 235 SER A O 1
ATOM 1798 N N . ILE A 1 236 ? -2.476 -6.385 16.331 1.00 80.44 236 ILE A N 1
ATOM 1799 C CA . ILE A 1 236 ? -1.321 -5.859 15.601 1.00 80.44 236 ILE A CA 1
ATOM 1800 C C . ILE A 1 236 ? -1.092 -6.655 14.307 1.00 80.44 236 ILE A C 1
ATOM 1802 O O . ILE A 1 236 ? -1.236 -7.877 14.303 1.00 80.44 236 ILE A O 1
ATOM 1806 N N . GLU A 1 237 ? -0.766 -5.919 13.242 1.00 64.38 237 GLU A N 1
ATOM 1807 C CA . GLU A 1 237 ? -0.324 -6.392 11.921 1.00 64.38 237 GLU A CA 1
ATOM 1808 C C . GLU A 1 237 ? 1.164 -6.087 11.742 1.00 64.38 237 GLU A C 1
ATOM 1810 O O . GLU A 1 237 ? 1.530 -4.920 12.050 1.00 64.38 237 GLU A O 1
#

Sequence (237 aa):
MPPPPSSPPAPSSASASASASGSASPSALVLSESHIAPLRQDGSTPVFLTALSTACGWIYTAAWSASFYPQVVLNARRKSVSGLSLDFAFLNNFGFLCYAVFNLAFFASPLVREQYRARHGGHDNIVRLNDVAFAVHAFILTCVTVVQTMTYHRAPDQRTSKPIRILIAIFALIVTVSALVCLITGGKTSSGKSVPLEWLDFVQILSSIKLCITFIKYLPQMLLNYRRKSTLGWSIE

pLDDT: mean 81.5, std 21.23, range [27.34, 98.5]

InterPro domains:
  IPR005282 Lysosomal cystine transporter [PTHR13131] (48-236)
  IPR006603 PQ-loop repeat [PF04193] (52-110)
  IPR006603 PQ-loop repeat [PF04193] (203-236)
  IPR006603 PQ-loop repeat [SM00679] (66-97)
  IPR006603 PQ-loop repeat [SM00679] (216-236)

Secondary structure (DSSP, 8-state):
---------------------------------TTS------TTS-HHHHHHHHHHHHHHHHHHHHHHHHHHHHHHHHTB-TTS-HHHHHHHHHHHHHHHHHHHHHHH-HHHHHHHHHHTTTPPPS--HHHHHHHHHHHHHHHHHHHHHHHSBPPTT----HHHHHHHHHHHHHHHHHHHHHHHTTT--SSS---S--HHHHHHHHHHHHHHHHHHTTHHHHHHHHHHT--TT----